Protein 4NQW (pdb70)

Organism: Mycobacterium tuberculosis (strain ATCC 25618 / H37Rv) (NCBI:txid83332)

B-factor: mean 32.81, std 14.92, range [6.97, 99.94]

Foldseek 3Di:
DLQVLLVQVVPHDCSLVVNCVVCVCVLLVLLCLQQVDNVVSVVLSVVLSVCSNPCSVVDDVVVHHPNCVSNVSSQVSSLCVVVVVVVVVVVLLVVLLVPDDPLLNVLCCCVRRVSDDLVRVCVVVVHDSVVSVVSPVVSVVSSVVSSD/DVLLVCLLCLLVVVDDPVVNVVSVVVLVPDDPVVVVSSVVSSVVNNVVVVVVVVVVDDDDDPVVVVVVVVVVD

Solvent-accessible surface area: 11244 Å² total; per-residue (Å²): 139,28,42,52,24,1,132,145,2,50,176,90,72,88,9,5,20,102,0,1,63,118,0,36,26,43,0,14,2,1,0,52,98,4,23,182,64,77,40,112,0,31,91,0,0,60,68,0,0,60,43,0,38,168,46,5,88,126,22,63,42,96,152,18,36,0,33,4,54,0,4,23,22,0,2,112,70,0,3,57,51,55,82,101,150,120,24,109,66,98,137,94,0,53,115,6,25,143,74,6,72,108,59,30,78,78,0,3,68,28,0,9,16,35,2,31,13,9,36,71,0,7,173,167,45,100,39,109,75,71,57,5,22,55,75,0,72,51,0,0,102,44,0,83,101,59,21,158,208,116,12,28,39,12,0,1,0,22,6,1,8,0,5,44,100,106,41,29,41,60,1,60,152,109,28,83,88,24,86,90,105,46,17,60,45,4,80,81,32,12,91,16,0,52,40,8,8,3,51,1,3,10,28,24,54,34,123,13,42,89,106,2,83,99,40,6,44,82,54,38,202

CATH classification: 1.10.1740.10 (+1 more: 1.10.10.10)

Sequence (221 aa):
DLDALLRRVAHHDQAAFAEFYDHTKSRVYGLVMRVLRDTGYSEETTQEIYLEVWRNASEFDSAKGSALAWLLTMAHRRAVDRVRCEAGDERRRVTECLKALTDTQRQCIELAYYGGLTYVEVSRRLAANLSTIKSRMRDALRSLRNCLDFELLELATPYALNAVSDDERADIDRRVAAAPSPVAAAFNDEVRAVRETMAVVSAATTAEPPAHLRTAILDATK

Nearest PDB structures (foldseek):
  4nqw-assembly1_A  TM=1.007E+00  e=9.521E-20  Mycobacterium tuberculosis
  5wur-assembly1_A  TM=5.733E-01  e=1.278E-06  Bacillus subtilis subsp. subtilis str. 168
  8z6g-assembly1_B  TM=4.902E-01  e=9.402E-06  Pseudomonas aeruginosa
  8z6g-assembly3_F  TM=4.927E-01  e=1.686E-05  Pseudomonas aeruginosa
  6in7-assembly1_B  TM=4.983E-01  e=5.166E-05  Pseudomonas aeruginosa PAO1

InterPro domains:
  IPR007627 RNA polymerase sigma-70 region 2 [PF04542] (30-96)
  IPR007630 RNA polymerase sigma-70 region 4 [PF04545] (133-182)
  IPR013324 RNA polymerase sigma factor, region 3/4-like [SSF88659] (121-184)
  IPR013325 RNA polymerase sigma factor, region 2 [SSF88946] (10-97)
  IPR014284 RNA polymerase sigma-70-like domain [TIGR02937] (25-184)
  IPR036388 Winged helix-like DNA-binding domain superfamily [G3DSA:1.10.10.10] (95-187)
  IPR039425 RNA polymerase sigma-70-like [PTHR43133] (11-185)

Radius of gyration: 17.22 Å; Cα contacts (8 Å, |Δi|>4): 281; chains: 2; bounding box: 38×42×41 Å

Structure (mmCIF, N/CA/C/O backbone):
data_4NQW
#
_entry.id   4NQW
#
_cell.length_a   57.390
_cell.length_b   57.390
_cell.length_c   150.870
_cell.angle_alpha   90.00
_cell.angle_beta   90.00
_cell.angle_gamma   90.00
#
_symmetry.space_group_name_H-M   'P 41 21 2'
#
loop_
_entity.id
_entity.type
_entity.pdbx_description
1 polymer 'ECF RNA polymerase sigma factor SigK'
2 polymer 'Anti-sigma-K factor RskA'
3 non-polymer 'CADMIUM ION'
4 water water
#
loop_
_atom_site.group_PDB
_atom_site.id
_atom_site.type_symbol
_atom_site.label_atom_id
_atom_site.label_alt_id
_atom_site.label_comp_id
_atom_site.label_asym_id
_atom_site.label_entity_id
_atom_site.label_seq_id
_atom_site.pdbx_PDB_ins_code
_atom_site.Cartn_x
_atom_site.Cartn_y
_atom_site.Cartn_z
_atom_site.occupancy
_atom_site.B_iso_or_equiv
_atom_site.auth_seq_id
_atom_site.auth_comp_id
_atom_site.auth_asym_id
_atom_site.auth_atom_id
_atom_site.pdbx_PDB_model_num
ATOM 1 N N . ASP A 1 27 ? 4.748 22.500 49.181 1.00 42.73 10 ASP A N 1
ATOM 2 C CA . ASP A 1 27 ? 4.836 23.263 47.894 1.00 48.20 10 ASP A CA 1
ATOM 3 C C . ASP A 1 27 ? 5.410 22.425 46.743 1.00 50.48 10 ASP A C 1
ATOM 4 O O . ASP A 1 27 ? 5.091 22.665 45.579 1.00 49.46 10 ASP A O 1
ATOM 9 N N . LEU A 1 28 ? 6.265 21.460 47.076 1.00 50.31 11 LEU A N 1
ATOM 10 C CA . LEU A 1 28 ? 6.817 20.529 46.093 1.00 47.02 11 LEU A CA 1
ATOM 11 C C . LEU A 1 28 ? 5.708 19.631 45.539 1.00 47.38 11 LEU A C 1
ATOM 12 O O . LEU A 1 28 ? 5.752 19.213 44.381 1.00 45.96 11 LEU A O 1
ATOM 17 N N . ASP A 1 29 ? 4.718 19.346 46.383 1.00 49.97 12 ASP A N 1
ATOM 18 C CA . ASP A 1 29 ? 3.519 18.619 45.973 1.00 52.75 12 ASP A CA 1
ATOM 19 C C . ASP A 1 29 ? 2.697 19.456 44.997 1.00 51.22 12 ASP A C 1
ATOM 20 O O . ASP A 1 29 ? 2.171 18.933 44.014 1.00 46.69 12 ASP A O 1
ATOM 25 N N . ALA A 1 30 ? 2.594 20.755 45.277 1.00 46.82 13 ALA A N 1
ATOM 26 C CA . ALA A 1 30 ? 1.893 21.693 44.400 1.00 42.95 13 ALA A CA 1
ATOM 27 C C . ALA A 1 30 ? 2.613 21.877 43.062 1.00 47.52 13 ALA A C 1
ATOM 28 O O . ALA A 1 30 ? 1.964 22.056 42.031 1.00 51.35 13 ALA A O 1
ATOM 30 N N . LEU A 1 31 ? 3.945 21.842 43.082 1.00 46.45 14 LEU A N 1
ATOM 31 C CA . LEU A 1 31 ? 4.735 21.911 41.849 1.00 47.67 14 LEU A CA 1
ATOM 32 C C . LEU A 1 31 ? 4.481 20.689 40.973 1.00 47.66 14 LEU A C 1
ATOM 33 O O . LEU A 1 31 ? 4.248 20.822 39.772 1.00 47.57 14 LEU A O 1
ATOM 38 N N . LEU A 1 32 ? 4.520 19.506 41.581 1.00 45.70 15 LEU A N 1
ATOM 39 C CA . LEU A 1 32 ? 4.274 18.257 40.856 1.00 49.17 15 LEU A CA 1
ATOM 40 C C . LEU A 1 32 ? 2.828 18.198 40.358 1.00 50.45 15 LEU A C 1
ATOM 41 O O . LEU A 1 32 ? 2.542 17.608 39.317 1.00 48.76 15 LEU A O 1
ATOM 46 N N . ARG A 1 33 ? 1.921 18.817 41.108 1.00 52.66 16 ARG A N 1
ATOM 47 C CA . ARG A 1 33 ? 0.515 18.892 40.714 1.00 56.74 16 ARG A CA 1
ATOM 48 C C . ARG A 1 33 ? 0.345 19.746 39.452 1.00 59.00 16 ARG A C 1
ATOM 49 O O . ARG A 1 33 ? -0.582 19.528 38.670 1.00 58.76 16 ARG A O 1
ATOM 57 N N . ARG A 1 34 ? 1.244 20.710 39.259 1.00 59.51 17 ARG A N 1
ATOM 58 C CA . ARG A 1 34 ? 1.191 21.592 38.095 1.00 61.07 17 ARG A CA 1
ATOM 59 C C . ARG A 1 34 ? 1.880 21.032 36.842 1.00 59.42 17 ARG A C 1
ATOM 60 O O . ARG A 1 34 ? 1.644 21.548 35.749 1.00 61.12 17 ARG A O 1
ATOM 68 N N . VAL A 1 35 ? 2.703 19.986 36.973 1.00 55.10 18 VAL A N 1
ATOM 69 C CA . VAL A 1 35 ? 3.399 19.426 35.795 1.00 55.06 18 VAL A CA 1
ATOM 70 C C . VAL A 1 35 ? 2.530 18.453 34.983 1.00 59.91 18 VAL A C 1
ATOM 71 O O . VAL A 1 35 ? 2.997 17.883 33.995 1.00 60.89 18 VAL A O 1
ATOM 75 N N . ALA A 1 36 ? 1.280 18.254 35.399 1.00 69.17 19 ALA A N 1
ATOM 76 C CA . ALA A 1 36 ? 0.314 17.492 34.607 1.00 79.99 19 ALA A CA 1
ATOM 77 C C . ALA A 1 36 ? -1.078 18.106 34.732 1.00 81.65 19 ALA A C 1
ATOM 78 O O . ALA A 1 36 ? -1.909 17.653 35.518 1.00 89.40 19 ALA A O 1
ATOM 80 N N A HIS A 1 38 ? -1.125 18.886 32.075 0.50 82.98 21 HIS A N 1
ATOM 81 N N B HIS A 1 38 ? -1.301 19.306 30.997 0.50 82.01 21 HIS A N 1
ATOM 82 C CA A HIS A 1 38 ? -0.175 19.030 30.987 0.50 85.34 21 HIS A CA 1
ATOM 83 C CA B HIS A 1 38 ? 0.047 18.759 31.123 0.50 81.73 21 HIS A CA 1
ATOM 84 C C A HIS A 1 38 ? 0.872 20.078 31.390 0.50 85.70 21 HIS A C 1
ATOM 85 C C B HIS A 1 38 ? 1.066 19.863 31.479 0.50 82.48 21 HIS A C 1
ATOM 86 O O A HIS A 1 38 ? 0.800 20.634 32.493 0.50 85.49 21 HIS A O 1
ATOM 87 O O B HIS A 1 38 ? 1.159 20.259 32.642 0.50 79.74 21 HIS A O 1
ATOM 100 N N . ASP A 1 39 ? 1.823 20.340 30.489 1.00 85.68 22 ASP A N 1
ATOM 101 C CA . ASP A 1 39 ? 2.971 21.263 30.704 1.00 92.08 22 ASP A CA 1
ATOM 102 C C . ASP A 1 39 ? 2.929 22.462 31.680 1.00 89.27 22 ASP A C 1
ATOM 103 O O . ASP A 1 39 ? 1.870 22.988 32.018 1.00 93.20 22 ASP A O 1
ATOM 108 N N . GLN A 1 40 ? 4.131 22.886 32.089 1.00 87.67 23 GLN A N 1
ATOM 109 C CA . GLN A 1 40 ? 4.340 24.013 33.011 1.00 81.88 23 GLN A CA 1
ATOM 110 C C . GLN A 1 40 ? 5.839 24.348 33.108 1.00 74.20 23 GLN A C 1
ATOM 111 O O . GLN A 1 40 ? 6.687 23.503 32.820 1.00 73.71 23 GLN A O 1
ATOM 117 N N . ALA A 1 41 ? 6.152 25.580 33.515 1.00 69.56 24 ALA A N 1
ATOM 118 C CA . ALA A 1 41 ? 7.529 25.978 33.855 1.00 59.49 24 ALA A CA 1
ATOM 119 C C . ALA A 1 41 ? 7.896 25.575 35.293 1.00 51.40 24 ALA A C 1
ATOM 120 O O . ALA A 1 41 ? 8.932 25.989 35.818 1.00 48.73 24 ALA A O 1
ATOM 122 N N . ALA A 1 42 ? 7.043 24.761 35.912 1.00 44.76 25 ALA A N 1
ATOM 123 C CA . ALA A 1 42 ? 7.226 24.290 37.277 1.00 39.75 25 ALA A CA 1
ATOM 124 C C . ALA A 1 42 ? 8.021 22.994 37.251 1.00 38.51 25 ALA A C 1
ATOM 125 O O . ALA A 1 42 ? 8.631 22.621 38.248 1.00 37.75 25 ALA A O 1
ATOM 127 N N . PHE A 1 43 ? 7.992 22.308 36.110 1.00 35.90 26 PHE A N 1
ATOM 128 C CA . PHE A 1 43 ? 8.863 21.166 35.860 1.00 32.63 26 PHE A CA 1
ATOM 129 C C . PHE A 1 43 ? 10.327 21.583 35.992 1.00 32.36 26 PHE A C 1
ATOM 130 O O . PHE A 1 43 ? 11.139 20.849 36.557 1.00 34.38 26 PHE A O 1
ATOM 138 N N . ALA A 1 44 ? 10.653 22.766 35.476 1.00 31.16 27 ALA A N 1
ATOM 139 C CA . ALA A 1 44 ? 11.981 23.353 35.647 1.00 28.90 27 ALA A CA 1
ATOM 140 C C . ALA A 1 44 ? 12.299 23.603 37.120 1.00 30.15 27 ALA A C 1
ATOM 141 O O . ALA A 1 44 ? 13.421 23.363 37.565 1.00 31.61 27 ALA A O 1
ATOM 143 N N . GLU A 1 45 ? 11.311 24.087 37.869 1.00 31.44 28 GLU A N 1
ATOM 144 C CA . GLU A 1 45 ? 11.481 24.350 39.298 1.00 35.28 28 GLU A CA 1
ATOM 145 C C . GLU A 1 45 ? 11.481 23.057 40.118 1.00 34.22 28 GLU A C 1
ATOM 146 O O . GLU A 1 45 ? 12.258 22.921 41.065 1.00 32.78 28 GLU A O 1
ATOM 152 N N . PHE A 1 46 ? 10.609 22.118 39.753 1.00 33.63 29 PHE A N 1
ATOM 153 C CA . PHE A 1 46 ? 10.580 20.791 40.373 1.00 32.07 29 PHE A CA 1
ATOM 154 C C . PHE A 1 46 ? 11.924 20.097 40.192 1.00 28.33 29 PHE A C 1
ATOM 155 O O . PHE A 1 46 ? 12.455 19.500 41.129 1.00 25.36 29 PHE A O 1
ATOM 163 N N . TYR A 1 47 ? 12.466 20.186 38.980 1.00 26.59 30 TYR A N 1
ATOM 164 C CA . TYR A 1 47 ? 13.779 19.629 38.676 1.00 24.16 30 TYR A CA 1
ATOM 165 C C . TYR A 1 47 ? 14.886 20.329 39.469 1.00 25.56 30 TYR A C 1
ATOM 166 O O . TYR A 1 47 ? 15.694 19.668 40.123 1.00 24.28 30 TYR A O 1
ATOM 175 N N . ASP A 1 48 ? 14.915 21.660 39.413 1.00 28.10 31 ASP A N 1
ATOM 176 C CA . ASP A 1 48 ? 15.964 22.448 40.081 1.00 34.11 31 ASP A CA 1
ATOM 177 C C . ASP A 1 48 ? 16.084 22.169 41.581 1.00 35.88 31 ASP A C 1
ATOM 178 O O . ASP A 1 48 ? 17.189 22.166 42.125 1.00 37.79 31 ASP A O 1
ATOM 183 N N . HIS A 1 49 ? 14.952 21.938 42.240 1.00 39.50 32 HIS A N 1
ATOM 184 C CA . HIS A 1 49 ? 14.926 21.753 43.690 1.00 44.75 32 HIS A CA 1
ATOM 185 C C . HIS A 1 49 ? 15.268 20.319 44.118 1.00 38.47 32 HIS A C 1
ATOM 186 O O . HIS A 1 49 ? 15.671 20.095 45.262 1.00 33.75 32 HIS A O 1
ATOM 193 N N . THR A 1 50 ? 15.115 19.360 43.202 1.00 32.68 33 THR A N 1
ATOM 194 C CA . THR A 1 50 ? 15.318 17.939 43.511 1.00 28.34 33 THR A CA 1
ATOM 195 C C . THR A 1 50 ? 16.545 17.287 42.853 1.00 27.14 33 THR A C 1
ATOM 196 O O . THR A 1 50 ? 16.949 16.193 43.253 1.00 24.46 33 THR A O 1
ATOM 200 N N . LYS A 1 51 ? 17.140 17.954 41.866 1.00 27.81 34 LYS A N 1
ATOM 201 C CA . LYS A 1 51 ? 18.154 17.327 41.003 1.00 27.64 34 LYS A CA 1
ATOM 202 C C . LYS A 1 51 ? 19.380 16.762 41.729 1.00 25.65 34 LYS A C 1
ATOM 203 O O . LYS A 1 51 ? 19.865 15.688 41.371 1.00 23.01 34 LYS A O 1
ATOM 209 N N . SER A 1 52 ? 19.877 17.477 42.736 1.00 24.85 35 SER A N 1
ATOM 210 C CA . SER A 1 52 ? 21.070 17.034 43.463 1.00 23.86 35 SER A CA 1
ATOM 211 C C . SER A 1 52 ? 20.813 15.759 44.278 1.00 21.60 35 SER A C 1
ATOM 212 O O . SER A 1 52 ? 21.706 14.922 44.434 1.00 20.12 35 SER A O 1
ATOM 215 N N . ARG A 1 53 ? 19.595 15.616 44.790 1.00 20.38 36 ARG A N 1
ATOM 216 C CA . ARG A 1 53 ? 19.221 14.424 45.549 1.00 21.85 36 ARG A CA 1
ATOM 217 C C . ARG A 1 53 ? 18.969 13.218 44.639 1.00 22.14 36 ARG A C 1
ATOM 218 O O . ARG A 1 53 ? 19.340 12.095 44.986 1.00 22.83 36 ARG A O 1
ATOM 226 N N . VAL A 1 54 ? 18.354 13.439 43.477 1.00 20.56 37 VAL A N 1
ATOM 227 C CA . VAL A 1 54 ? 18.135 12.345 42.524 1.00 19.52 37 VAL A CA 1
ATOM 228 C C . VAL A 1 54 ? 19.459 11.898 41.903 1.00 20.22 37 VAL A C 1
ATOM 229 O O . VAL A 1 54 ? 19.791 10.711 41.919 1.00 20.69 37 VAL A O 1
ATOM 233 N N . TYR A 1 55 ? 20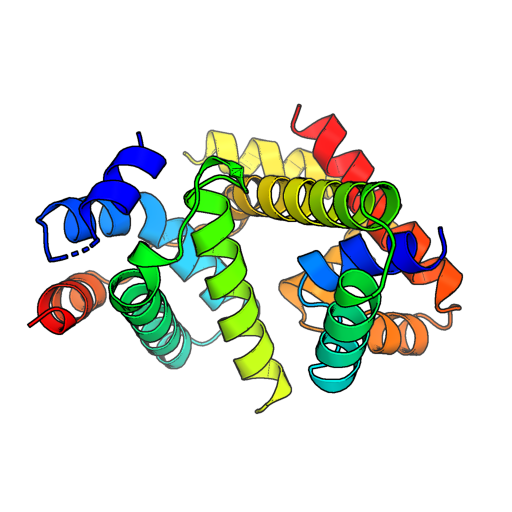.207 12.854 41.359 1.00 20.40 38 TYR A N 1
ATOM 234 C CA . TYR A 1 55 ? 21.487 12.557 40.709 1.00 20.76 38 TYR A CA 1
ATOM 235 C C . TYR A 1 55 ? 22.475 11.906 41.676 1.00 20.06 38 TYR A C 1
ATOM 236 O O . TYR A 1 55 ? 23.177 10.963 41.310 1.00 19.92 38 TYR A O 1
ATOM 245 N N . GLY A 1 56 ? 2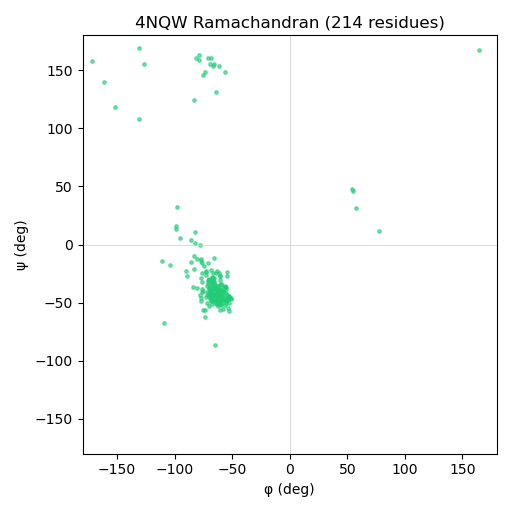2.516 12.416 42.905 1.00 18.45 39 GLY A N 1
ATOM 246 C CA . GLY A 1 56 ? 23.379 11.868 43.947 1.00 17.27 39 GLY A CA 1
ATOM 247 C C . GLY A 1 56 ? 23.041 10.439 44.330 1.00 16.72 39 GLY A C 1
ATOM 248 O O . GLY A 1 56 ? 23.937 9.631 44.585 1.00 17.13 39 GLY A O 1
ATOM 249 N N . LEU A 1 57 ? 21.750 10.122 44.374 1.00 15.74 40 LEU A N 1
ATOM 250 C CA . LEU A 1 57 ? 21.316 8.762 44.677 1.00 16.76 40 LEU A CA 1
ATOM 251 C C . LEU A 1 57 ? 21.714 7.820 43.548 1.00 16.81 40 LEU A C 1
ATOM 252 O O . LEU A 1 57 ? 22.286 6.759 43.791 1.00 16.64 40 LEU A O 1
ATOM 257 N N . VAL A 1 58 ? 21.410 8.220 42.316 1.00 16.14 41 VAL A N 1
ATOM 258 C CA . VAL A 1 58 ? 21.749 7.423 41.140 1.00 16.04 41 VAL A CA 1
ATOM 259 C C . VAL A 1 58 ? 23.263 7.196 41.061 1.00 15.89 41 VAL A C 1
ATOM 260 O O . VAL A 1 58 ? 23.711 6.060 40.889 1.00 15.42 41 VAL A O 1
ATOM 264 N N . MET A 1 59 ? 24.039 8.272 41.198 1.00 16.81 42 MET A N 1
ATOM 265 C CA . MET A 1 59 ? 25.504 8.167 41.266 1.00 19.68 42 MET A CA 1
ATOM 266 C C . MET A 1 59 ? 25.945 7.140 42.304 1.00 19.70 42 MET A C 1
ATOM 267 O O . MET A 1 59 ? 26.799 6.301 42.030 1.00 21.14 42 MET A O 1
ATOM 272 N N . ARG A 1 60 ? 25.356 7.216 43.492 1.00 19.79 43 ARG A N 1
ATOM 273 C CA . ARG A 1 60 ? 25.684 6.304 44.580 1.00 20.99 43 ARG A CA 1
ATOM 274 C C . ARG A 1 60 ? 25.465 4.840 44.196 1.00 21.29 43 ARG A C 1
ATOM 275 O O . ARG A 1 60 ? 26.302 3.988 44.497 1.00 20.97 43 ARG A O 1
ATOM 283 N N . VAL A 1 61 ? 24.347 4.558 43.528 1.00 21.47 44 VAL A N 1
ATOM 284 C CA . VAL A 1 61 ? 23.976 3.187 43.166 1.00 21.42 44 VAL A CA 1
ATOM 285 C C . VAL A 1 61 ? 24.779 2.678 41.967 1.00 21.41 44 VAL A C 1
ATOM 286 O O . VAL A 1 61 ? 25.334 1.581 42.013 1.00 20.83 44 VAL A O 1
ATOM 290 N N . LEU A 1 62 ? 24.842 3.476 40.905 1.00 21.76 45 LEU A N 1
ATOM 291 C CA . LEU A 1 62 ? 25.492 3.062 39.656 1.00 22.63 45 LEU A CA 1
ATOM 292 C C . LEU A 1 62 ? 27.008 3.281 39.649 1.00 25.61 45 LEU A C 1
ATOM 293 O O . LEU A 1 62 ? 27.742 2.473 39.079 1.00 27.42 45 LEU A O 1
ATOM 298 N N . ARG A 1 63 ? 27.462 4.373 40.272 1.00 29.10 46 ARG A N 1
ATOM 299 C CA . ARG A 1 63 ? 28.888 4.760 40.308 1.00 33.80 46 ARG A CA 1
ATOM 300 C C . ARG A 1 63 ? 29.501 4.874 38.911 1.00 35.93 46 ARG A C 1
ATOM 301 O O . ARG A 1 63 ? 30.594 4.363 38.650 1.00 38.72 46 ARG A O 1
ATOM 309 N N . ASP A 1 64 ? 28.778 5.543 38.021 1.00 33.77 47 ASP A N 1
ATOM 310 C CA . ASP A 1 64 ? 29.245 5.810 36.670 1.00 31.88 47 ASP A CA 1
ATOM 311 C C . ASP A 1 64 ? 28.570 7.094 36.211 1.00 29.28 47 ASP A C 1
ATOM 312 O O . ASP A 1 64 ? 27.343 7.156 36.146 1.00 29.29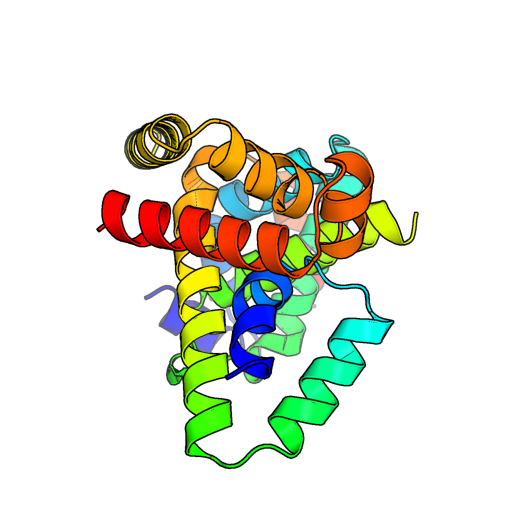 47 ASP A O 1
ATOM 317 N N . THR A 1 65 ? 29.370 8.117 35.915 1.00 26.17 48 THR A N 1
ATOM 318 C CA . THR A 1 65 ? 28.844 9.432 35.544 1.00 25.23 48 THR A CA 1
ATOM 319 C C . THR A 1 65 ? 27.938 9.352 34.319 1.00 24.51 48 THR A C 1
ATOM 320 O O . THR A 1 65 ? 26.837 9.897 34.325 1.00 25.45 48 THR A O 1
ATOM 324 N N . GLY A 1 66 ? 28.407 8.668 33.279 1.00 23.45 49 GLY A N 1
ATOM 325 C CA . GLY A 1 66 ? 27.673 8.559 32.017 1.00 23.94 49 GLY A CA 1
ATOM 326 C C . GLY A 1 66 ? 26.286 7.962 32.164 1.00 22.40 49 GLY A C 1
ATOM 327 O O . GLY A 1 66 ? 25.296 8.573 31.763 1.00 21.95 49 GLY A O 1
ATOM 328 N N . TYR A 1 67 ? 26.211 6.766 32.741 1.00 20.86 50 TYR A N 1
ATOM 329 C CA . TYR A 1 67 ? 24.927 6.094 32.937 1.00 21.54 50 TYR A CA 1
ATOM 330 C C . TYR A 1 67 ? 24.065 6.781 34.002 1.00 19.69 50 TYR A C 1
ATOM 331 O O . TYR A 1 67 ? 22.837 6.740 33.914 1.00 18.83 50 TYR A O 1
ATOM 340 N N . SER A 1 68 ? 24.699 7.419 34.987 1.00 18.14 51 SER A N 1
ATOM 341 C CA . SER A 1 68 ? 23.963 8.181 36.004 1.00 19.53 51 SER A CA 1
ATOM 342 C C . SER A 1 68 ? 23.237 9.386 35.400 1.00 20.37 51 SER A C 1
ATOM 343 O O . SER A 1 68 ? 22.125 9.719 35.814 1.00 19.76 51 SER A O 1
ATOM 346 N N . GLU A 1 69 ? 23.875 10.032 34.427 1.00 20.95 52 GLU A N 1
ATOM 347 C CA . GLU A 1 69 ? 23.249 11.122 33.685 1.00 22.56 52 GLU A CA 1
ATOM 348 C C . GLU A 1 69 ? 22.049 10.619 32.882 1.00 21.91 52 GLU A C 1
ATOM 349 O O . GLU A 1 69 ? 20.963 11.191 32.954 1.00 20.74 52 GLU A O 1
ATOM 355 N N . GLU A 1 70 ? 22.247 9.541 32.130 1.00 22.64 53 GLU A N 1
ATOM 356 C CA . GLU A 1 70 ? 21.175 8.973 31.306 1.00 24.88 53 GLU A CA 1
ATOM 357 C C . GLU A 1 70 ? 19.998 8.467 32.142 1.00 22.10 53 GLU A C 1
ATOM 358 O O . GLU A 1 70 ? 18.842 8.662 31.772 1.00 21.05 53 GLU A O 1
ATOM 364 N N . THR A 1 71 ? 20.299 7.818 33.263 1.00 19.89 54 THR A N 1
ATOM 365 C CA . THR A 1 71 ? 19.266 7.330 34.175 1.00 18.94 54 THR A CA 1
ATOM 366 C C . THR A 1 71 ? 18.468 8.491 34.772 1.00 18.58 54 THR A C 1
ATOM 367 O O . THR A 1 71 ? 17.245 8.416 34.870 1.00 17.91 54 THR A O 1
ATOM 371 N N . THR A 1 72 ? 19.161 9.560 35.159 1.00 17.51 55 THR A N 1
ATOM 372 C CA . THR A 1 72 ? 18.507 10.754 35.702 1.00 18.75 55 THR A CA 1
ATOM 373 C C . THR A 1 72 ? 17.537 11.376 34.691 1.00 19.87 55 THR A C 1
ATOM 374 O O . THR A 1 72 ? 16.455 11.822 35.069 1.00 20.88 55 THR A O 1
ATOM 378 N N . GLN A 1 73 ? 17.923 11.393 33.415 1.00 21.58 56 GLN A N 1
ATOM 379 C CA . GLN A 1 73 ? 17.039 11.855 32.339 1.00 24.50 56 GLN A CA 1
ATOM 380 C C . GLN A 1 73 ? 15.783 11.002 32.242 1.00 25.71 56 GLN A C 1
ATOM 381 O O . GLN A 1 73 ? 14.675 11.529 32.144 1.00 25.38 56 GLN A O 1
ATOM 387 N N . GLU A 1 74 ? 15.970 9.684 32.244 1.00 27.97 57 GLU A N 1
ATOM 388 C CA . GLU A 1 74 ? 14.852 8.746 32.194 1.00 30.40 57 GLU A CA 1
ATOM 389 C C . GLU A 1 74 ? 13.891 8.994 33.352 1.00 25.98 57 GLU A C 1
ATOM 390 O O . GLU A 1 74 ? 12.676 8.940 33.175 1.00 24.70 57 GLU A O 1
ATOM 396 N N . ILE A 1 75 ? 14.448 9.278 34.529 1.00 23.01 58 ILE A N 1
ATOM 397 C CA . ILE A 1 75 ? 13.654 9.511 35.737 1.00 21.02 58 ILE A CA 1
ATOM 398 C C . ILE A 1 75 ? 12.756 10.734 35.575 1.00 21.07 58 I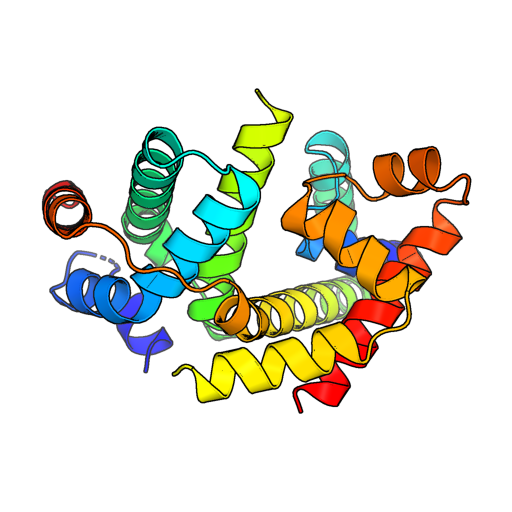LE A C 1
ATOM 399 O O . ILE A 1 75 ? 11.556 10.654 35.818 1.00 21.37 58 ILE A O 1
ATOM 404 N N . TYR A 1 76 ? 13.330 11.855 35.149 1.00 21.89 59 TYR A N 1
ATOM 405 C CA . TYR A 1 76 ? 12.553 13.086 34.967 1.00 22.11 59 TYR A CA 1
ATOM 406 C C . TYR A 1 76 ? 11.634 13.049 33.742 1.00 23.70 59 TYR A C 1
ATOM 407 O O . TYR A 1 76 ? 10.642 13.781 33.697 1.00 23.92 59 TYR A O 1
ATOM 416 N N . LEU A 1 77 ? 11.944 12.197 32.766 1.00 25.03 60 LEU A N 1
ATOM 417 C CA . LEU A 1 77 ? 11.005 11.936 31.669 1.00 26.86 60 LEU A CA 1
ATOM 418 C C . LEU A 1 77 ? 9.779 11.202 32.219 1.00 26.71 60 LEU A C 1
ATOM 419 O O . LEU A 1 77 ? 8.653 11.532 31.860 1.00 25.84 60 LEU A O 1
ATOM 424 N N . GLU A 1 78 ? 9.995 10.223 33.100 1.00 28.79 61 GLU A N 1
ATOM 425 C CA . GLU A 1 78 ? 8.874 9.528 33.749 1.00 30.79 61 GLU A CA 1
ATOM 426 C C . GLU A 1 78 ? 8.082 10.463 34.664 1.00 32.17 61 GLU A C 1
ATOM 427 O O . GLU A 1 78 ? 6.859 10.360 34.735 1.00 34.13 61 GLU A O 1
ATOM 433 N N . VAL A 1 79 ? 8.772 11.363 35.363 1.00 34.69 62 VAL A N 1
ATOM 434 C CA . VAL A 1 79 ? 8.095 12.373 36.182 1.00 37.59 62 VAL A CA 1
ATOM 435 C C . VAL A 1 79 ? 7.098 13.118 35.304 1.00 41.38 62 VAL A C 1
ATOM 436 O O . VAL A 1 79 ? 5.911 13.176 35.610 1.00 41.96 62 VAL A O 1
ATOM 440 N N . TRP A 1 80 ? 7.600 13.666 34.202 1.00 43.66 63 TRP A N 1
ATOM 441 C CA . TRP A 1 80 ? 6.785 14.413 33.246 1.00 44.02 63 TRP A CA 1
ATOM 442 C C . TRP A 1 80 ? 5.579 13.626 32.734 1.00 44.87 63 TRP A C 1
ATOM 443 O O . TRP A 1 80 ? 4.460 14.141 32.710 1.00 46.29 63 TRP A O 1
ATOM 454 N N . ARG A 1 81 ? 5.812 12.382 32.329 1.00 44.66 64 ARG A N 1
ATOM 455 C CA . ARG A 1 81 ? 4.778 11.591 31.666 1.00 47.68 64 ARG A CA 1
ATOM 456 C C . ARG A 1 81 ? 3.753 11.030 32.655 1.00 48.97 64 ARG A C 1
ATOM 457 O O . ARG A 1 81 ? 2.549 11.084 32.396 1.00 49.72 64 ARG A O 1
ATOM 465 N N . ASN A 1 82 ? 4.234 10.508 33.784 1.00 48.94 65 ASN A N 1
ATOM 466 C CA . ASN A 1 82 ? 3.373 9.868 34.785 1.00 47.46 65 ASN A CA 1
ATOM 467 C C . ASN A 1 82 ? 3.001 10.761 35.978 1.00 43.90 65 ASN A C 1
ATOM 468 O O . ASN A 1 82 ? 2.528 10.257 36.998 1.00 44.27 65 ASN A O 1
ATOM 473 N N . ALA A 1 83 ? 3.192 12.074 35.856 1.00 41.22 66 ALA A N 1
ATOM 474 C CA . ALA A 1 83 ? 2.885 12.999 36.959 1.00 42.07 66 ALA A CA 1
ATOM 475 C C . ALA A 1 83 ? 1.398 13.031 37.316 1.00 45.15 66 ALA A C 1
ATOM 476 O O . ALA A 1 83 ? 1.037 13.381 38.440 1.00 42.63 66 ALA A O 1
ATOM 478 N N . SER A 1 84 ? 0.544 12.683 36.355 1.00 50.18 67 SER A N 1
ATOM 479 C CA . SER A 1 84 ? -0.898 12.609 36.589 1.00 52.09 67 SER A CA 1
ATOM 480 C C . SER A 1 84 ? -1.279 11.455 37.523 1.00 53.18 67 SER A C 1
ATOM 481 O O . SER A 1 84 ? -2.346 11.482 38.135 1.00 53.02 67 SER A O 1
ATOM 484 N N . GLU A 1 85 ? -0.411 10.448 37.626 1.00 54.49 68 GLU A N 1
ATOM 485 C CA . GLU A 1 85 ? -0.615 9.332 38.556 1.00 56.06 68 GLU A CA 1
ATOM 486 C C . GLU A 1 85 ? -0.347 9.725 40.011 1.00 50.56 68 GLU A C 1
ATOM 487 O O . GLU A 1 85 ? -0.782 9.027 40.929 1.00 51.57 68 GLU A O 1
ATOM 493 N N . PHE A 1 86 ? 0.375 10.825 40.219 1.00 44.61 69 PHE A N 1
ATOM 494 C CA . PHE A 1 86 ? 0.734 11.274 41.565 1.00 38.44 69 PHE A CA 1
ATOM 495 C C . PHE A 1 86 ? -0.489 11.651 42.401 1.00 39.70 69 PHE A C 1
ATOM 496 O O . PHE A 1 86 ? -1.361 12.394 41.945 1.00 37.77 69 PHE A O 1
ATOM 504 N N . ASP A 1 87 ? -0.533 11.126 43.625 1.00 41.59 70 ASP A N 1
ATOM 505 C CA . ASP A 1 87 ? -1.576 11.444 44.595 1.00 43.84 70 ASP A CA 1
ATOM 506 C C . ASP A 1 87 ? -0.904 11.806 45.919 1.00 45.04 70 ASP A C 1
ATOM 507 O O . ASP A 1 87 ? -0.368 10.936 46.606 1.00 43.30 70 ASP A O 1
ATOM 512 N N . SER A 1 88 ? -0.933 13.089 46.274 1.00 48.93 71 SER A N 1
ATOM 513 C CA . SER A 1 88 ? -0.242 13.576 47.473 1.00 55.15 71 SER A CA 1
ATOM 514 C C . SER A 1 88 ? -0.788 12.965 48.764 1.00 57.60 71 SER A C 1
ATOM 515 O O . SER A 1 88 ? -0.087 12.920 49.775 1.00 59.29 71 SER A O 1
ATOM 518 N N . ALA A 1 89 ? -2.035 12.498 48.723 1.00 61.67 72 ALA A N 1
ATOM 519 C CA . ALA A 1 89 ? -2.645 11.796 49.854 1.00 63.37 72 ALA A CA 1
ATOM 520 C C . ALA A 1 89 ? -2.173 10.342 49.981 1.00 62.36 72 ALA A C 1
ATOM 521 O O . ALA A 1 89 ? -2.627 9.628 50.871 1.00 64.12 72 ALA A O 1
ATOM 523 N N . LYS A 1 90 ? -1.299 9.895 49.078 1.00 57.16 73 LYS A N 1
ATOM 524 C CA . LYS A 1 90 ? -0.641 8.591 49.212 1.00 51.94 73 LYS A CA 1
ATOM 525 C C . LYS A 1 90 ? 0.812 8.726 49.678 1.00 44.12 73 LYS A C 1
ATOM 526 O O . LYS A 1 90 ? 1.402 7.756 50.155 1.00 42.43 73 LYS A O 1
ATOM 532 N N . GLY A 1 91 ? 1.379 9.924 49.541 1.00 37.61 74 GLY A N 1
ATOM 533 C CA . GLY A 1 91 ? 2.769 10.181 49.920 1.00 34.15 74 GLY A CA 1
ATOM 534 C C . GLY A 1 91 ? 3.279 11.484 49.332 1.00 31.98 74 GLY A C 1
ATOM 535 O O . GLY A 1 91 ? 2.650 12.058 48.444 1.00 32.02 74 GLY A O 1
ATOM 536 N N . SER A 1 92 ? 4.425 11.949 49.822 1.00 30.82 75 SER A N 1
ATOM 537 C CA . SER A 1 92 ? 4.999 13.214 49.369 1.00 30.46 75 SER A CA 1
ATOM 538 C C . SER A 1 92 ? 5.508 13.118 47.934 1.00 30.88 75 SER A C 1
ATOM 539 O O . SER A 1 92 ? 5.838 12.031 47.453 1.00 34.06 75 SER A O 1
ATOM 542 N N . ALA A 1 93 ? 5.568 14.263 47.261 1.00 26.28 76 ALA A N 1
ATOM 543 C CA . ALA A 1 93 ? 6.140 14.348 45.917 1.00 26.10 76 ALA A CA 1
ATOM 544 C C . ALA A 1 93 ? 7.593 13.891 45.929 1.00 24.84 76 ALA A C 1
ATOM 545 O O . ALA A 1 93 ? 8.048 13.212 45.007 1.00 24.22 76 ALA A O 1
ATOM 547 N N . LEU A 1 94 ? 8.308 14.263 46.987 1.00 23.77 77 LEU A N 1
ATOM 548 C CA . LEU A 1 94 ? 9.716 13.912 47.143 1.00 22.61 77 LEU A CA 1
ATOM 549 C C . LEU A 1 94 ? 9.889 12.392 47.184 1.00 22.64 77 LEU A C 1
ATOM 550 O O . LEU A 1 94 ? 10.729 11.837 46.477 1.00 22.07 77 LEU A O 1
ATOM 555 N N . ALA A 1 95 ? 9.083 11.734 48.015 1.00 22.63 78 ALA A N 1
ATOM 556 C CA . ALA A 1 95 ? 9.107 10.277 48.145 1.00 21.74 78 ALA A CA 1
ATOM 557 C C . ALA A 1 95 ? 8.728 9.585 46.838 1.00 23.53 78 ALA A C 1
ATOM 558 O O . ALA A 1 95 ? 9.329 8.578 46.465 1.00 22.69 78 ALA A O 1
ATOM 560 N N . TRP A 1 96 ? 7.729 10.132 46.153 1.00 24.71 79 TRP A N 1
ATOM 561 C CA . TRP A 1 96 ? 7.288 9.626 44.852 1.00 25.21 79 TRP A CA 1
ATOM 562 C C . TRP A 1 96 ? 8.430 9.672 43.833 1.00 24.53 79 TRP A C 1
ATOM 563 O O . TRP A 1 96 ? 8.632 8.724 43.073 1.00 23.72 79 TRP A O 1
ATOM 574 N N . LEU A 1 97 ? 9.183 10.771 43.842 1.00 25.08 80 LEU A N 1
ATOM 575 C CA . LEU A 1 97 ? 10.310 10.966 42.927 1.00 24.67 80 LEU A CA 1
ATOM 576 C C . LEU A 1 97 ? 11.506 10.078 43.276 1.00 24.37 80 LEU A C 1
ATOM 577 O O . LEU A 1 97 ? 12.051 9.397 42.407 1.00 23.37 80 LEU A O 1
ATOM 582 N N . LEU A 1 98 ? 11.927 10.098 44.539 1.00 23.68 81 LEU A N 1
ATOM 583 C CA . LEU A 1 98 ? 13.111 9.332 44.946 1.00 23.58 81 LEU A CA 1
ATOM 584 C C . LEU A 1 98 ? 12.888 7.823 44.870 1.00 22.43 81 LEU A C 1
ATOM 585 O O . LEU A 1 98 ? 13.815 7.072 44.576 1.00 20.57 81 LEU A O 1
ATOM 590 N N . THR A 1 99 ? 11.659 7.387 45.128 1.00 22.66 82 THR A N 1
ATOM 591 C CA . THR A 1 99 ? 11.312 5.970 45.046 1.00 22.29 82 THR A CA 1
ATOM 592 C C . THR A 1 99 ? 11.411 5.450 43.612 1.00 22.69 82 THR A C 1
ATOM 593 O O . THR A 1 99 ? 11.938 4.360 43.383 1.00 24.68 82 THR A O 1
ATOM 597 N N . MET A 1 100 ? 10.906 6.222 42.652 1.00 22.31 83 MET A N 1
ATOM 598 C CA . MET A 1 100 ? 10.991 5.828 41.243 1.00 22.69 83 MET A CA 1
ATOM 599 C C . MET A 1 100 ? 12.425 5.928 40.716 1.00 20.59 83 MET A C 1
ATOM 600 O O . MET A 1 100 ? 12.815 5.169 39.830 1.00 19.72 83 MET A O 1
ATOM 605 N N . ALA A 1 101 ? 13.199 6.860 41.273 1.00 19.81 84 ALA A N 1
ATOM 606 C CA . ALA A 1 101 ? 14.613 7.025 40.920 1.00 19.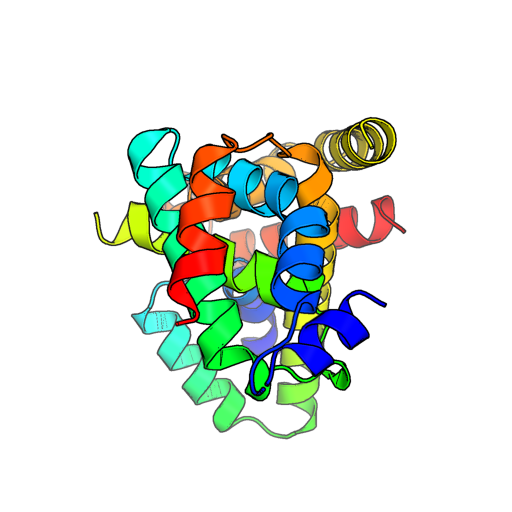84 84 ALA A CA 1
ATOM 607 C C . ALA A 1 101 ? 15.438 5.842 41.411 1.00 20.46 84 ALA A C 1
ATOM 608 O O . ALA A 1 101 ? 16.289 5.318 40.687 1.00 21.14 84 ALA A O 1
ATOM 610 N N . HIS A 1 102 ? 15.178 5.430 42.647 1.00 20.19 85 HIS A N 1
ATOM 611 C CA . HIS A 1 102 ? 15.853 4.284 43.237 1.00 18.56 85 HIS A CA 1
ATOM 612 C C . HIS A 1 102 ? 15.504 2.993 42.510 1.00 16.73 85 HIS A C 1
ATOM 613 O O . HIS A 1 102 ? 16.374 2.162 42.245 1.00 15.05 85 HIS A O 1
ATOM 620 N N . ARG A 1 103 ? 14.221 2.825 42.209 1.00 16.32 86 ARG A N 1
ATOM 621 C CA . ARG A 1 103 ? 13.747 1.651 41.487 1.00 17.26 86 ARG A CA 1
ATOM 622 C C . ARG A 1 103 ? 14.457 1.525 40.141 1.00 16.79 86 ARG A C 1
ATOM 623 O O . ARG A 1 103 ? 14.829 0.423 39.736 1.00 18.57 86 ARG A O 1
ATOM 631 N N . ARG A 1 104 ? 14.649 2.656 39.464 1.00 14.15 87 ARG A N 1
ATOM 632 C CA . ARG A 1 104 ? 15.278 2.675 38.145 1.00 14.32 87 ARG A CA 1
ATOM 633 C C . ARG A 1 104 ? 16.776 2.384 38.224 1.00 15.11 87 ARG A C 1
ATOM 634 O O . ARG A 1 104 ? 17.305 1.626 37.414 1.00 14.96 87 ARG A O 1
ATOM 642 N N . ALA A 1 105 ? 17.452 2.986 39.202 1.00 15.92 88 ALA A N 1
ATOM 643 C CA . ALA A 1 105 ? 18.886 2.769 39.403 1.00 15.92 88 ALA A CA 1
ATOM 644 C C . ALA A 1 105 ? 19.199 1.327 39.809 1.00 17.85 88 ALA A C 1
ATOM 645 O O . ALA A 1 105 ? 20.116 0.707 39.265 1.00 17.66 88 ALA A O 1
ATOM 647 N N . VAL A 1 106 ? 18.439 0.804 40.770 1.00 19.90 89 VAL A N 1
ATOM 648 C CA . VAL A 1 106 ? 18.614 -0.572 41.241 1.00 21.60 89 VAL A CA 1
ATOM 649 C C . VAL A 1 106 ? 18.366 -1.563 40.105 1.00 22.76 89 VAL A C 1
ATOM 650 O O . VAL A 1 106 ? 19.124 -2.517 39.927 1.00 22.63 89 VAL A O 1
ATOM 654 N N . ASP A 1 107 ? 17.303 -1.328 39.343 1.00 24.94 90 ASP A N 1
ATOM 655 C CA . ASP A 1 107 ? 17.017 -2.122 38.151 1.00 27.81 90 ASP A CA 1
ATOM 656 C C . ASP A 1 107 ? 18.217 -2.156 37.197 1.00 29.39 90 ASP A C 1
ATOM 657 O O . ASP A 1 107 ? 18.566 -3.211 36.664 1.00 28.97 90 ASP A O 1
ATOM 662 N N . ARG A 1 108 ? 18.834 -0.995 36.991 1.00 31.19 91 ARG A N 1
ATOM 663 C CA . ARG A 1 108 ? 20.016 -0.863 36.132 1.00 34.35 91 ARG A CA 1
ATOM 664 C C . ARG A 1 108 ? 21.136 -1.812 36.563 1.00 35.89 91 ARG A C 1
ATOM 665 O O . ARG A 1 108 ? 21.796 -2.425 35.725 1.00 35.89 91 ARG A O 1
ATOM 673 N N . VAL A 1 109 ? 21.341 -1.921 37.874 1.00 38.15 92 VAL A N 1
ATOM 674 C CA . VAL A 1 109 ? 22.363 -2.805 38.443 1.00 38.77 92 VAL A CA 1
ATOM 675 C C . VAL A 1 109 ? 21.994 -4.282 38.280 1.00 36.09 92 VAL A C 1
ATOM 676 O O . VAL A 1 109 ? 22.846 -5.099 37.936 1.00 37.42 92 VAL A O 1
ATOM 680 N N . ARG A 1 110 ? 20.730 -4.619 38.531 1.00 35.25 93 ARG A N 1
ATOM 681 C CA . ARG A 1 110 ? 20.274 -6.011 38.462 1.00 35.26 93 ARG A CA 1
ATOM 682 C C . ARG A 1 110 ? 20.119 -6.503 37.030 1.00 33.56 93 ARG A C 1
ATOM 683 O O . ARG A 1 110 ? 20.714 -7.516 36.656 1.00 31.74 93 ARG A O 1
ATOM 691 N N . CYS A 1 111 ? 19.313 -5.797 36.237 1.00 32.25 94 CYS A N 1
ATOM 692 C CA . CYS A 1 111 ? 19.081 -6.188 34.842 1.00 32.13 94 CYS A CA 1
ATOM 693 C C . CYS A 1 111 ? 20.400 -6.303 34.069 1.00 34.85 94 CYS A C 1
ATOM 694 O O . CYS A 1 111 ? 20.554 -7.188 33.227 1.00 36.81 94 CYS A O 1
ATOM 697 N N . GLU A 1 112 ? 21.345 -5.414 34.375 1.00 34.76 95 GLU A N 1
ATOM 698 C CA . GLU A 1 112 ? 22.690 -5.459 33.798 1.00 35.65 95 GLU A CA 1
ATOM 699 C C . GLU A 1 112 ? 23.723 -5.875 34.843 1.00 37.42 95 GLU A C 1
ATOM 700 O O . GLU A 1 112 ? 24.159 -7.027 34.881 1.00 38.14 95 GLU A O 1
ATOM 706 N N . ALA A 1 140 ? 21.192 22.431 54.107 1.00 46.40 123 ALA A N 1
ATOM 707 C CA . ALA A 1 140 ? 21.857 21.940 52.901 1.00 48.35 123 ALA A CA 1
ATOM 708 C C . ALA A 1 140 ? 22.833 20.815 53.257 1.00 49.35 123 ALA A C 1
ATOM 709 O O . ALA A 1 140 ? 22.467 19.640 53.217 1.00 48.38 123 ALA A O 1
ATOM 711 N N . GLY A 1 141 ? 24.064 21.177 53.612 1.00 48.93 124 GLY A N 1
ATOM 712 C CA . GLY A 1 141 ? 25.010 20.231 54.192 1.00 46.27 124 GLY A CA 1
ATOM 713 C C . GLY A 1 141 ? 24.691 19.956 55.654 1.00 45.79 124 GLY A C 1
ATOM 714 O O . GLY A 1 141 ? 25.248 19.033 56.247 1.00 42.81 124 GLY A O 1
ATOM 715 N N . ASP A 1 142 ? 23.809 20.770 56.238 1.00 46.53 125 ASP A N 1
ATOM 716 C CA . ASP A 1 142 ? 23.304 20.547 57.597 1.00 47.03 125 ASP A CA 1
ATOM 717 C C . ASP A 1 142 ? 22.323 19.376 57.644 1.00 45.58 125 ASP A C 1
ATOM 718 O O . ASP A 1 142 ? 22.389 18.541 58.546 1.00 43.92 125 ASP A O 1
ATOM 723 N N . GLU A 1 143 ? 21.403 19.329 56.684 1.00 44.80 126 GLU A N 1
ATOM 724 C CA . GLU A 1 143 ? 20.473 18.205 56.569 1.00 44.55 126 GLU A CA 1
ATOM 725 C C . GLU A 1 143 ? 21.240 16.926 56.215 1.00 40.90 126 GLU A C 1
ATOM 726 O O . GLU A 1 143 ? 20.885 15.838 56.672 1.00 38.04 126 GLU A O 1
ATOM 732 N N . ARG A 1 144 ? 22.295 17.073 55.413 1.00 38.15 127 ARG A N 1
ATOM 733 C CA . ARG A 1 144 ? 23.178 15.963 55.050 1.00 38.59 127 ARG A CA 1
ATOM 734 C C . ARG A 1 144 ? 23.827 15.328 56.286 1.00 38.25 127 ARG A C 1
ATOM 735 O O . ARG A 1 144 ? 23.773 14.110 56.470 1.00 37.70 127 ARG A O 1
ATOM 743 N N . ARG A 1 145 ? 24.438 16.161 57.124 1.00 37.80 128 ARG A N 1
ATOM 744 C CA . ARG A 1 145 ? 25.134 15.682 58.328 1.00 40.94 128 ARG A CA 1
ATOM 745 C C . ARG A 1 145 ? 24.181 15.215 59.434 1.00 36.58 128 ARG A C 1
ATOM 746 O O . ARG A 1 145 ? 24.554 14.386 60.264 1.00 32.07 128 ARG A O 1
ATOM 754 N N . ARG A 1 146 ? 22.962 15.750 59.441 1.00 36.96 129 ARG A N 1
ATOM 755 C CA . ARG A 1 146 ? 21.913 15.290 60.352 1.00 37.22 129 ARG A CA 1
ATOM 756 C C . ARG A 1 146 ? 21.558 13.829 60.064 1.00 34.41 129 ARG A C 1
ATOM 757 O O . ARG A 1 146 ? 21.436 13.015 60.981 1.00 34.68 129 ARG A O 1
ATOM 765 N N . VAL A 1 147 ? 21.399 13.513 58.780 1.00 32.13 130 VAL A N 1
ATOM 766 C CA . VAL A 1 147 ? 21.056 12.161 58.337 1.00 31.54 130 VAL A CA 1
ATOM 767 C C . VAL A 1 147 ? 22.218 11.193 58.550 1.00 32.12 130 VAL A C 1
ATOM 768 O O . VAL A 1 147 ? 22.014 10.050 58.967 1.00 31.98 130 VAL A O 1
ATOM 772 N N . THR A 1 148 ? 23.429 11.654 58.252 1.00 34.23 131 THR A N 1
ATOM 773 C CA . THR A 1 148 ? 24.636 10.843 58.416 1.00 39.05 131 THR A CA 1
ATOM 774 C C . THR A 1 148 ? 24.843 10.405 59.872 1.00 42.89 131 THR A C 1
ATOM 775 O O . THR A 1 148 ? 25.309 9.292 60.122 1.00 46.52 131 THR A O 1
ATOM 779 N N . GLU A 1 149 ? 24.497 11.275 60.822 1.00 43.38 132 GLU A N 1
ATOM 780 C CA . GLU A 1 149 ? 24.545 10.928 62.249 1.00 46.31 132 GLU A CA 1
ATOM 781 C C . GLU A 1 149 ? 23.592 9.774 62.573 1.00 41.17 132 GLU A C 1
ATOM 782 O O . GLU A 1 149 ? 23.949 8.860 63.316 1.00 38.21 132 GLU A O 1
ATOM 788 N N . CYS A 1 150 ? 22.382 9.833 62.022 1.00 38.08 133 CYS A N 1
ATOM 789 C CA . CYS A 1 150 ? 21.371 8.798 62.248 1.00 39.49 133 CYS A CA 1
ATOM 790 C C . CYS A 1 150 ? 21.775 7.463 61.624 1.00 38.32 133 CYS A C 1
ATOM 791 O O . CYS A 1 150 ? 21.599 6.414 62.241 1.00 40.17 133 CYS A O 1
ATOM 794 N N . LEU A 1 151 ? 22.316 7.510 60.408 1.00 36.58 134 LEU A N 1
ATOM 795 C CA . LEU A 1 151 ? 22.862 6.315 59.757 1.00 36.96 134 LEU A CA 1
ATOM 796 C C . LEU A 1 151 ? 24.030 5.721 60.548 1.00 37.22 134 LEU A C 1
ATOM 797 O O . LEU A 1 151 ? 24.156 4.498 60.653 1.00 37.54 134 LEU A O 1
ATOM 802 N N . LYS A 1 152 ? 24.877 6.591 61.095 1.00 35.59 135 LYS A N 1
ATOM 803 C CA . LYS A 1 152 ? 26.008 6.165 61.927 1.00 36.58 135 LYS A CA 1
ATOM 804 C C . LYS A 1 152 ? 25.573 5.658 63.307 1.00 32.21 135 LYS A C 1
ATOM 805 O O . LYS A 1 152 ? 26.297 4.891 63.941 1.00 29.82 135 LYS A O 1
ATOM 811 N N . ALA A 1 153 ? 24.400 6.093 63.766 1.00 31.09 136 ALA A N 1
ATOM 812 C CA . ALA A 1 153 ? 23.857 5.668 65.061 1.00 31.02 136 ALA A CA 1
ATOM 813 C C . ALA A 1 153 ? 23.184 4.292 65.009 1.00 29.38 136 ALA A C 1
ATOM 814 O O . ALA A 1 153 ? 22.882 3.713 66.054 1.00 28.29 136 ALA A O 1
ATOM 816 N N . LEU A 1 154 ? 22.939 3.779 63.803 1.00 28.49 137 LEU A N 1
ATOM 817 C CA . LEU A 1 154 ? 22.421 2.420 63.628 1.00 27.30 137 LEU A CA 1
ATOM 818 C C . LEU A 1 154 ? 23.464 1.404 64.072 1.00 28.91 137 LEU A C 1
ATOM 819 O O . LEU A 1 154 ? 24.667 1.677 64.015 1.00 26.87 137 LEU A O 1
ATOM 824 N N . THR A 1 155 ? 23.003 0.227 64.491 1.00 30.36 138 THR A N 1
ATOM 825 C CA . THR A 1 155 ? 23.904 -0.883 64.805 1.00 30.83 138 THR A CA 1
ATOM 826 C C . THR A 1 155 ? 24.548 -1.363 63.509 1.00 32.36 138 THR A C 1
ATOM 827 O O . THR A 1 155 ? 24.028 -1.102 62.422 1.00 33.22 138 THR A O 1
ATOM 831 N N . ASP A 1 156 ? 25.665 -2.076 63.626 1.00 33.82 139 ASP A N 1
ATOM 832 C CA . ASP A 1 156 ? 26.408 -2.545 62.452 1.00 34.90 139 ASP A CA 1
ATOM 833 C C . ASP A 1 156 ? 25.538 -3.394 61.520 1.00 32.06 139 ASP A C 1
ATOM 834 O O . ASP A 1 156 ? 25.541 -3.182 60.307 1.00 32.50 139 ASP A O 1
ATOM 839 N N . THR A 1 157 ? 24.791 -4.340 62.088 1.00 29.94 140 THR A N 1
ATOM 840 C CA . THR A 1 157 ? 23.880 -5.185 61.306 1.00 29.74 140 THR A CA 1
ATOM 841 C C . THR A 1 157 ? 22.778 -4.381 60.618 1.00 28.72 140 THR A C 1
ATOM 842 O O . THR A 1 157 ? 22.438 -4.647 59.463 1.00 29.71 140 THR A O 1
ATOM 846 N N . GLN A 1 158 ? 22.223 -3.405 61.329 1.00 26.48 141 GLN A N 1
ATOM 847 C CA . GLN A 1 158 ? 21.140 -2.583 60.789 1.00 27.67 141 GLN A CA 1
ATOM 848 C C . GLN A 1 158 ? 21.632 -1.619 59.704 1.00 23.06 141 GLN A C 1
ATOM 849 O O . GLN A 1 158 ? 20.924 -1.372 58.728 1.00 21.56 141 GLN A O 1
ATOM 855 N N . ARG A 1 159 ? 22.844 -1.090 59.867 1.00 22.34 142 ARG A N 1
ATOM 856 C CA . ARG A 1 159 ? 23.473 -0.268 58.829 1.00 24.64 142 ARG A CA 1
ATOM 857 C C . ARG A 1 159 ? 23.826 -1.116 57.605 1.00 25.10 142 ARG A C 1
ATOM 858 O O . ARG A 1 159 ? 23.673 -0.670 56.469 1.00 27.12 142 ARG A O 1
ATOM 866 N N . GLN A 1 160 ? 24.304 -2.334 57.851 1.00 25.81 143 GLN A N 1
ATOM 867 C CA . GLN A 1 160 ? 24.672 -3.274 56.788 1.00 27.13 143 GLN A CA 1
ATOM 868 C C . GLN A 1 160 ? 23.479 -3.671 55.911 1.00 25.76 143 GLN A C 1
ATOM 869 O O . GLN A 1 160 ? 23.629 -3.830 54.702 1.00 27.86 143 GLN A O 1
ATOM 875 N N . CYS A 1 161 ? 22.306 -3.835 56.523 1.00 24.66 144 CYS A N 1
ATOM 876 C CA . CYS A 1 161 ? 21.085 -4.178 55.784 1.00 24.75 144 CYS A CA 1
ATOM 877 C C . CYS A 1 161 ? 20.722 -3.106 54.763 1.00 26.90 144 CYS A C 1
ATOM 878 O O . CYS A 1 161 ? 20.439 -3.415 53.604 1.00 27.58 144 CYS A O 1
ATOM 881 N N . ILE A 1 162 ? 20.729 -1.850 55.201 1.00 27.19 145 ILE A N 1
ATOM 882 C CA . ILE A 1 162 ? 20.432 -0.727 54.313 1.00 27.69 145 ILE A CA 1
ATOM 883 C C . ILE A 1 162 ? 21.531 -0.567 53.261 1.00 26.75 145 ILE A C 1
ATOM 884 O O . ILE A 1 162 ? 21.243 -0.286 52.101 1.00 29.93 145 ILE A O 1
ATOM 889 N N . GLU A 1 163 ? 22.783 -0.762 53.665 1.00 25.74 146 GLU A N 1
ATOM 890 C CA . GLU A 1 163 ? 23.923 -0.643 52.750 1.00 27.34 146 GLU A CA 1
ATOM 891 C C . GLU A 1 163 ? 23.822 -1.629 51.582 1.00 24.18 146 GLU A C 1
ATOM 892 O O . GLU A 1 163 ? 24.005 -1.248 50.424 1.00 23.23 146 GLU A O 1
ATOM 898 N N . LEU A 1 164 ? 23.526 -2.891 51.890 1.00 20.92 147 LEU A N 1
ATOM 899 C CA . LEU A 1 164 ? 23.456 -3.937 50.866 1.00 20.60 147 LEU A CA 1
ATOM 900 C C . LEU A 1 164 ? 22.167 -3.870 50.048 1.00 21.72 147 LEU A C 1
ATOM 901 O O . LEU A 1 164 ? 22.205 -3.960 48.822 1.00 23.26 147 LEU A O 1
ATOM 906 N N . ALA A 1 165 ? 21.031 -3.710 50.722 1.00 20.84 148 ALA A N 1
ATOM 907 C CA . ALA A 1 165 ? 19.734 -3.715 50.045 1.00 18.70 148 ALA A CA 1
ATOM 908 C C . ALA A 1 165 ? 19.492 -2.435 49.262 1.00 20.92 148 ALA A C 1
ATOM 909 O O . ALA A 1 165 ? 19.244 -2.476 48.059 1.00 23.00 148 ALA A O 1
ATOM 911 N N . TYR A 1 166 ? 19.567 -1.301 49.952 1.00 20.89 149 TYR A N 1
ATOM 912 C CA . TYR A 1 166 ? 19.248 -0.014 49.347 1.00 19.88 149 TYR A CA 1
ATOM 913 C C . TYR A 1 166 ? 20.350 0.436 48.381 1.00 21.02 149 TYR A C 1
ATOM 914 O O . TYR A 1 166 ? 20.108 0.550 47.186 1.00 22.15 149 TYR A O 1
ATOM 923 N N . TYR A 1 167 ? 21.562 0.660 48.881 1.00 21.12 150 TYR A N 1
ATOM 924 C CA . TYR A 1 167 ? 22.648 1.151 48.023 1.00 20.10 150 TYR A CA 1
ATOM 925 C C . TYR A 1 167 ? 23.249 0.082 47.111 1.00 20.94 150 TYR A C 1
ATOM 926 O O . TYR A 1 167 ? 23.526 0.355 45.944 1.00 24.20 150 TYR A O 1
ATOM 935 N N . GLY A 1 168 ? 23.440 -1.125 47.636 1.00 18.82 151 GLY A N 1
ATOM 936 C CA . GLY A 1 168 ? 24.001 -2.233 46.859 1.00 14.42 151 GLY A CA 1
ATOM 937 C C . GLY A 1 168 ? 23.023 -2.875 45.888 1.00 16.38 151 GLY A C 1
ATOM 938 O O . GLY A 1 168 ? 23.433 -3.619 44.995 1.00 19.20 151 GLY A O 1
ATOM 939 N N . GLY A 1 169 ? 21.731 -2.606 46.069 1.00 19.64 152 GLY A N 1
ATOM 940 C CA . GLY A 1 169 ? 20.693 -3.109 45.171 1.00 22.67 152 GLY A CA 1
ATOM 941 C C . GLY A 1 169 ? 20.312 -4.569 45.366 1.00 24.47 152 GLY A C 1
ATOM 942 O O . GLY A 1 169 ? 19.598 -5.137 44.538 1.00 25.85 152 GLY A O 1
ATOM 943 N N . LEU A 1 170 ? 20.771 -5.179 46.457 1.00 24.60 153 LEU A N 1
ATOM 944 C CA . LEU A 1 170 ? 20.465 -6.582 46.739 1.00 25.46 153 LEU A CA 1
ATOM 945 C C . LEU A 1 170 ? 19.028 -6.744 47.228 1.00 24.79 153 LEU A C 1
ATOM 946 O O . LEU A 1 170 ? 18.496 -5.875 47.921 1.00 25.97 153 LEU A O 1
ATOM 951 N N . THR A 1 171 ? 18.408 -7.863 46.865 1.00 22.62 154 THR A N 1
ATOM 952 C CA . THR A 1 171 ? 17.091 -8.218 47.391 1.00 21.29 154 THR A CA 1
ATOM 953 C C . THR A 1 171 ? 17.279 -8.783 48.796 1.00 21.17 154 THR A C 1
ATOM 954 O O . THR A 1 171 ? 18.366 -9.243 49.135 1.00 21.06 154 THR A O 1
ATOM 958 N N . TYR A 1 172 ? 16.228 -8.759 49.611 1.00 20.90 155 TYR A N 1
ATOM 959 C CA . TYR A 1 172 ? 16.334 -9.253 50.990 1.00 19.52 155 TYR A CA 1
ATOM 960 C C . TYR A 1 172 ? 16.721 -10.734 51.040 1.00 19.06 155 TYR A C 1
ATOM 961 O O . TYR A 1 172 ? 17.380 -11.173 51.979 1.00 18.36 155 TYR A O 1
ATOM 970 N N . VAL A 1 173 ? 16.317 -11.487 50.020 1.00 19.40 156 VAL A N 1
ATOM 971 C CA . VAL A 1 173 ? 16.726 -12.881 49.865 1.00 19.47 156 VAL A CA 1
ATOM 972 C C . VAL A 1 173 ? 18.238 -12.956 49.660 1.00 20.74 156 VAL A C 1
ATOM 973 O O . VAL A 1 173 ? 18.923 -13.732 50.330 1.00 23.29 156 VAL A O 1
ATOM 977 N N . GLU A 1 174 ? 18.746 -12.149 48.731 1.00 19.97 157 GLU A N 1
ATOM 978 C CA . GLU A 1 174 ? 20.184 -12.080 48.456 1.00 21.08 157 GLU A CA 1
ATOM 979 C C . GLU A 1 174 ? 20.996 -11.648 49.681 1.00 20.64 157 GLU A C 1
ATOM 980 O O . GLU A 1 174 ? 22.128 -12.092 49.862 1.00 20.14 157 GLU A O 1
ATOM 986 N N . VAL A 1 175 ? 20.418 -10.782 50.512 1.00 21.00 158 VAL A N 1
ATOM 987 C CA . VAL A 1 175 ? 21.061 -10.363 51.761 1.00 21.48 158 VAL A CA 1
ATOM 988 C C . VAL A 1 175 ? 21.104 -11.518 52.765 1.00 22.74 158 VAL A C 1
ATOM 989 O O . VAL A 1 175 ? 22.111 -11.712 53.444 1.00 23.64 158 VAL A O 1
ATOM 993 N N . SER A 1 176 ? 20.021 -12.288 52.849 1.00 25.45 159 SER A N 1
ATOM 994 C CA . SER A 1 176 ? 19.958 -13.432 53.767 1.00 26.86 159 SER A CA 1
ATOM 995 C C . SER A 1 176 ? 21.005 -14.489 53.428 1.00 28.25 159 SER A C 1
ATOM 996 O O . SER A 1 176 ? 21.616 -15.065 54.325 1.00 27.58 159 SER A O 1
ATOM 999 N N . ARG A 1 177 ? 21.199 -14.740 52.134 1.00 33.08 160 ARG A N 1
ATOM 1000 C CA . ARG A 1 177 ? 22.200 -15.704 51.669 1.00 39.60 160 ARG A CA 1
ATOM 1001 C C . ARG A 1 177 ? 23.620 -15.223 51.959 1.00 41.74 160 ARG A C 1
ATOM 1002 O O . ARG A 1 177 ? 24.472 -16.001 52.392 1.00 41.53 160 ARG A O 1
ATOM 1010 N N . ARG A 1 178 ? 23.863 -13.937 51.722 1.00 43.85 161 ARG A N 1
ATOM 1011 C CA . ARG A 1 178 ? 25.187 -13.351 51.908 1.00 46.40 161 ARG A CA 1
ATOM 1012 C C . ARG A 1 178 ? 25.590 -13.278 53.381 1.00 44.07 161 ARG A C 1
ATOM 1013 O O . ARG A 1 178 ? 26.760 -13.466 53.712 1.00 43.56 161 ARG A O 1
ATOM 1021 N N . LEU A 1 179 ? 24.622 -13.011 54.256 1.00 40.33 162 LEU A N 1
ATOM 1022 C CA . LEU A 1 179 ? 24.880 -12.871 55.696 1.00 36.88 162 LEU A CA 1
ATOM 1023 C C . LEU A 1 179 ? 24.643 -14.168 56.484 1.00 33.24 162 LEU A C 1
ATOM 1024 O O . LEU A 1 179 ? 24.726 -14.171 57.716 1.00 31.63 162 LEU A O 1
ATOM 1029 N N . ALA A 1 180 ? 24.356 -15.263 55.780 1.00 31.35 163 ALA A N 1
ATOM 1030 C CA . ALA A 1 180 ? 24.121 -16.563 56.411 1.00 32.00 163 ALA A CA 1
ATOM 1031 C C . ALA A 1 180 ? 23.036 -16.480 57.490 1.00 31.99 163 ALA A C 1
ATOM 1032 O O . ALA A 1 180 ? 23.217 -16.972 58.606 1.00 31.36 163 ALA A O 1
ATOM 1034 N N . ALA A 1 181 ? 21.915 -15.851 57.142 1.00 30.48 164 ALA A N 1
ATOM 1035 C CA . ALA A 1 181 ? 20.795 -15.664 58.067 1.00 29.26 164 ALA A CA 1
ATOM 1036 C C . ALA A 1 181 ? 19.476 -16.084 57.417 1.00 30.24 164 ALA A C 1
ATOM 1037 O O . ALA A 1 181 ? 19.422 -16.332 56.212 1.00 31.90 164 ALA A O 1
ATOM 1039 N N . ASN A 1 182 ? 18.421 -16.170 58.225 1.00 30.46 165 ASN A N 1
ATOM 1040 C CA . ASN A 1 182 ? 17.083 -16.524 57.734 1.00 29.93 165 ASN A CA 1
ATOM 1041 C C . ASN A 1 182 ? 16.360 -15.327 57.127 1.00 26.50 165 ASN A C 1
ATOM 1042 O O . ASN A 1 182 ? 16.715 -14.180 57.396 1.00 25.41 165 ASN A O 1
ATOM 1047 N N . LEU A 1 183 ? 15.343 -15.607 56.313 1.00 24.98 166 LEU A N 1
ATOM 1048 C CA . LEU A 1 183 ? 14.537 -14.557 55.683 1.00 24.78 166 LEU A CA 1
ATOM 1049 C C . LEU A 1 183 ? 13.802 -13.741 56.739 1.00 24.43 166 LEU A C 1
ATOM 1050 O O . LEU A 1 183 ? 13.731 -12.516 56.650 1.00 24.06 166 LEU A O 1
ATOM 1055 N N . SER A 1 184 ? 13.260 -14.436 57.735 1.00 25.19 167 SER A N 1
ATOM 1056 C CA . SER A 1 184 ? 12.617 -13.797 58.878 1.00 28.31 167 SER A CA 1
ATOM 1057 C C . SER A 1 184 ? 13.547 -12.792 59.550 1.00 28.00 167 SER A C 1
ATOM 1058 O O . SER A 1 184 ? 13.132 -11.689 59.905 1.00 26.07 167 SER A O 1
ATOM 1061 N N . THR A 1 185 ? 14.807 -13.186 59.714 1.00 28.18 168 THR A N 1
ATOM 1062 C CA . THR A 1 185 ? 15.793 -12.370 60.417 1.00 25.83 168 THR A CA 1
ATOM 1063 C C . THR A 1 185 ? 16.124 -11.095 59.650 1.00 21.70 168 THR A C 1
ATOM 1064 O O . THR A 1 185 ? 16.169 -10.021 60.240 1.00 21.55 168 THR A O 1
ATOM 1068 N N . ILE A 1 186 ? 16.345 -11.211 58.342 1.00 19.08 169 ILE A N 1
ATOM 1069 C CA . ILE A 1 186 ? 16.700 -10.047 57.523 1.00 18.76 169 ILE A CA 1
ATOM 1070 C C . ILE A 1 186 ? 15.516 -9.093 57.374 1.00 18.83 169 ILE A C 1
ATOM 1071 O O . ILE A 1 186 ? 15.695 -7.877 57.370 1.00 18.93 169 ILE A O 1
ATOM 1076 N N . LYS A 1 187 ? 14.313 -9.646 57.257 1.00 19.53 170 LYS A N 1
ATOM 1077 C CA . LYS A 1 187 ? 13.104 -8.830 57.154 1.00 21.01 170 LYS A CA 1
ATOM 1078 C C . LYS A 1 187 ? 12.849 -8.043 58.440 1.00 19.92 170 LYS A C 1
ATOM 1079 O O . LYS A 1 187 ? 12.518 -6.858 58.391 1.00 20.62 170 LYS A O 1
ATOM 1085 N N . SER A 1 188 ? 13.017 -8.704 59.582 1.00 19.48 171 SER A N 1
ATOM 1086 C CA . SER A 1 188 ? 12.916 -8.040 60.883 1.00 20.51 171 SER A CA 1
ATOM 1087 C C . SER A 1 188 ? 14.005 -6.984 61.058 1.00 21.20 171 SER A C 1
ATOM 1088 O O . SER A 1 188 ? 13.755 -5.913 61.612 1.00 20.70 171 SER A O 1
ATOM 1091 N N . ARG A 1 189 ? 15.209 -7.291 60.580 1.00 21.01 172 ARG A N 1
ATOM 1092 C CA . ARG A 1 189 ? 16.352 -6.397 60.743 1.00 22.48 172 ARG A CA 1
ATOM 1093 C C . ARG A 1 189 ? 16.232 -5.151 59.868 1.00 21.51 172 ARG A C 1
ATOM 1094 O O . ARG A 1 189 ? 16.561 -4.049 60.308 1.00 21.45 172 ARG A O 1
ATOM 1102 N N . MET A 1 190 ? 15.762 -5.328 58.635 1.00 20.53 173 MET A N 1
ATOM 1103 C CA . MET A 1 190 ? 15.478 -4.196 57.751 1.00 20.30 173 MET A CA 1
ATOM 1104 C C . MET A 1 190 ? 14.417 -3.288 58.362 1.00 20.14 173 MET A C 1
ATOM 1105 O O . MET A 1 190 ? 14.539 -2.067 58.316 1.00 19.02 173 MET A O 1
ATOM 1110 N N . ARG A 1 191 ? 13.381 -3.900 58.928 1.00 21.25 174 ARG A N 1
ATOM 1111 C CA . ARG A 1 191 ? 12.332 -3.169 59.636 1.00 23.78 174 ARG A CA 1
ATOM 1112 C C . ARG A 1 191 ? 12.885 -2.385 60.818 1.00 21.64 174 ARG A C 1
ATOM 1113 O O . ARG A 1 191 ? 12.533 -1.225 61.015 1.00 22.44 174 ARG A O 1
ATOM 1121 N N . ASP A 1 192 ? 13.743 -3.029 61.604 1.00 20.36 175 ASP A N 1
ATOM 1122 C CA . ASP A 1 192 ? 14.362 -2.382 62.762 1.00 23.02 175 ASP A CA 1
ATOM 1123 C C . ASP A 1 192 ? 15.215 -1.186 62.347 1.00 20.43 175 ASP A C 1
ATOM 1124 O O . ASP A 1 192 ? 15.131 -0.118 62.956 1.00 20.11 175 ASP A O 1
ATOM 1129 N N . ALA A 1 193 ? 16.021 -1.368 61.304 1.00 17.34 176 ALA A N 1
ATOM 1130 C CA . ALA A 1 193 ? 16.883 -0.305 60.788 1.00 14.64 176 ALA A CA 1
ATOM 1131 C C . ALA A 1 193 ? 16.070 0.918 60.370 1.00 16.68 176 ALA A C 1
ATOM 1132 O O . ALA A 1 193 ? 16.421 2.048 60.710 1.00 16.58 176 ALA A O 1
ATOM 1134 N N . LEU A 1 194 ? 14.980 0.683 59.641 1.00 18.17 177 LEU A N 1
ATOM 1135 C CA . LEU A 1 194 ? 14.104 1.770 59.186 1.00 18.33 177 LEU A CA 1
ATOM 1136 C C . LEU A 1 194 ? 13.313 2.423 60.324 1.00 18.20 177 LEU A C 1
ATOM 1137 O O . LEU A 1 194 ? 12.997 3.610 60.247 1.00 19.15 177 LEU A O 1
ATOM 1142 N N . ARG A 1 195 ? 12.991 1.655 61.365 1.00 17.57 178 ARG A N 1
ATOM 1143 C CA . ARG A 1 195 ? 12.300 2.203 62.537 1.00 19.55 178 ARG A CA 1
ATOM 1144 C C . ARG A 1 195 ? 13.218 3.151 63.300 1.00 20.85 178 ARG A C 1
ATOM 1145 O O . ARG A 1 195 ? 12.814 4.257 63.665 1.00 23.59 178 ARG A O 1
ATOM 1153 N N . SER A 1 196 ? 14.450 2.708 63.534 1.00 21.03 179 SER A N 1
ATOM 1154 C CA . SER A 1 196 ? 15.468 3.527 64.192 1.00 23.60 179 SER A CA 1
ATOM 1155 C C . SER A 1 196 ? 15.747 4.822 63.425 1.00 24.10 179 SER A C 1
ATOM 1156 O O . SER A 1 196 ? 15.942 5.877 64.030 1.00 21.53 179 SER A O 1
ATOM 1159 N N . LEU A 1 197 ? 15.767 4.733 62.096 1.00 24.74 180 LEU A N 1
ATOM 1160 C CA . LEU A 1 197 ? 15.960 5.910 61.248 1.00 26.27 180 LEU A CA 1
ATOM 1161 C C . LEU A 1 197 ? 14.769 6.856 61.334 1.00 27.50 180 LEU A C 1
ATOM 1162 O O . LEU A 1 197 ? 14.945 8.062 61.511 1.00 28.93 180 LEU A O 1
ATOM 1167 N N . ARG A 1 198 ? 13.564 6.305 61.205 1.00 28.64 181 ARG A N 1
ATOM 1168 C CA . ARG A 1 198 ? 12.333 7.084 61.349 1.00 33.05 181 ARG A CA 1
ATOM 1169 C C . ARG A 1 198 ? 12.331 7.851 62.673 1.00 31.96 181 ARG A C 1
ATOM 1170 O O . ARG A 1 198 ? 12.001 9.037 62.709 1.00 32.80 181 ARG A O 1
ATOM 1178 N N . ASN A 1 199 ? 12.720 7.172 63.751 1.00 30.28 182 ASN A N 1
ATOM 1179 C CA . ASN A 1 199 ? 12.760 7.777 65.084 1.00 30.31 182 ASN A CA 1
ATOM 1180 C C . ASN A 1 199 ? 13.855 8.836 65.234 1.00 31.19 182 ASN A C 1
ATOM 1181 O O . ASN A 1 199 ? 13.597 9.925 65.749 1.00 28.39 182 ASN A O 1
ATOM 1186 N N . CYS A 1 200 ? 15.068 8.515 64.781 1.00 33.12 183 CYS A N 1
ATOM 1187 C CA . CYS A 1 200 ? 16.211 9.433 64.880 1.00 33.77 183 CYS A CA 1
ATOM 1188 C C . CYS A 1 200 ? 15.991 10.708 64.069 1.00 35.18 183 CYS A C 1
ATOM 1189 O O . CYS A 1 200 ? 16.360 11.798 64.505 1.00 35.90 183 CYS A O 1
ATOM 1192 N N . LEU A 1 201 ? 15.386 10.562 62.894 1.00 35.79 184 LEU A N 1
ATOM 1193 C CA . LEU A 1 201 ? 15.126 11.696 62.007 1.00 36.03 184 LEU A CA 1
ATOM 1194 C C . LEU A 1 201 ? 13.932 12.548 62.456 1.00 39.44 184 LEU A C 1
ATOM 1195 O O . LEU A 1 201 ? 13.749 13.662 61.964 1.00 37.79 184 LEU A O 1
ATOM 1200 N N . ASP A 1 202 ? 13.127 12.027 63.380 1.00 44.48 185 ASP A N 1
ATOM 1201 C CA . ASP A 1 202 ? 12.031 12.792 63.975 1.00 50.24 185 ASP A CA 1
ATOM 1202 C C . ASP A 1 202 ? 12.494 13.503 65.245 1.00 52.40 185 ASP A C 1
ATOM 1203 O O . ASP A 1 202 ? 12.298 14.708 65.405 1.00 51.64 185 ASP A O 1
ATOM 1208 N N . PHE B 2 7 ? -0.356 -10.070 58.469 1.00 51.99 7 PHE B N 1
ATOM 1209 C CA . PHE B 2 7 ? 0.713 -10.080 59.518 1.00 50.34 7 PHE B CA 1
ATOM 1210 C C . PHE B 2 7 ? 2.050 -10.534 58.929 1.00 40.66 7 PHE B C 1
ATOM 1211 O O . PHE B 2 7 ? 3.073 -9.882 59.129 1.00 39.80 7 PHE B O 1
ATOM 1219 N N . GLU B 2 8 ? 2.035 -11.654 58.210 1.00 36.29 8 GLU B N 1
ATOM 1220 C CA . GLU B 2 8 ? 3.201 -12.092 57.438 1.00 34.67 8 GLU B CA 1
ATOM 1221 C C . GLU B 2 8 ? 3.432 -11.140 56.274 1.00 31.45 8 GLU B C 1
ATOM 1222 O O . GLU B 2 8 ? 4.564 -10.751 55.994 1.00 29.29 8 GLU B O 1
ATOM 1228 N N . LEU B 2 9 ? 2.345 -10.768 55.601 1.00 28.84 9 LEU B N 1
ATOM 1229 C CA . LEU B 2 9 ? 2.400 -9.831 54.481 1.00 25.86 9 LEU B CA 1
ATOM 1230 C C . LEU B 2 9 ? 3.058 -8.501 54.876 1.00 25.82 9 LEU B C 1
ATOM 1231 O O . LEU B 2 9 ? 3.778 -7.896 54.079 1.00 25.41 9 LEU B O 1
ATOM 1236 N N . LEU B 2 10 ? 2.818 -8.065 56.111 1.00 25.59 10 LEU B N 1
ATOM 1237 C CA . LEU B 2 10 ? 3.434 -6.844 56.646 1.00 26.97 10 LEU B CA 1
ATOM 1238 C C . LEU B 2 10 ? 4.964 -6.893 56.720 1.00 24.84 10 LEU B C 1
ATOM 1239 O O . LEU B 2 10 ? 5.617 -5.847 56.721 1.00 24.22 10 LEU B O 1
ATOM 1244 N N . GLU B 2 11 ? 5.528 -8.097 56.792 1.00 22.75 11 GLU B N 1
ATOM 1245 C CA . GLU B 2 11 ? 6.981 -8.266 56.841 1.00 22.29 11 GLU B CA 1
ATOM 1246 C C . GLU B 2 11 ? 7.646 -7.862 55.525 1.00 22.08 11 GLU B C 1
ATOM 1247 O O . GLU B 2 11 ? 8.805 -7.445 55.512 1.00 23.26 11 GLU B O 1
ATOM 1253 N N . LEU B 2 12 ? 6.907 -7.987 54.424 1.00 21.36 12 LEU B N 1
ATOM 1254 C CA . LEU B 2 12 ? 7.431 -7.673 53.098 1.00 21.72 12 LEU B CA 1
ATOM 1255 C C . LEU B 2 12 ? 7.365 -6.185 52.742 1.00 21.74 12 LEU B C 1
ATOM 1256 O O . LEU B 2 12 ? 7.959 -5.770 51.750 1.00 22.20 12 LEU B O 1
ATOM 1261 N N . ALA B 2 13 ? 6.674 -5.388 53.554 1.00 20.20 13 ALA B N 1
ATOM 1262 C CA . ALA B 2 13 ? 6.483 -3.966 53.265 1.00 18.16 13 ALA B CA 1
ATOM 1263 C C . ALA B 2 13 ? 7.800 -3.196 53.169 1.00 17.04 13 ALA B C 1
ATOM 1264 O O . ALA B 2 13 ? 8.033 -2.483 52.193 1.00 16.81 13 ALA B O 1
ATOM 1266 N N . THR B 2 14 ? 8.659 -3.341 54.175 1.00 16.08 14 THR B N 1
ATOM 1267 C CA . THR B 2 14 ? 9.932 -2.616 54.201 1.00 15.64 14 THR B CA 1
ATOM 1268 C C . THR B 2 14 ? 10.833 -3.012 53.019 1.00 16.55 14 THR B C 1
ATOM 1269 O O . THR B 2 14 ? 11.284 -2.135 52.284 1.00 16.61 14 THR B O 1
ATOM 1273 N N . PRO B 2 15 ? 11.082 -4.324 52.818 1.00 17.51 15 PRO B N 1
ATOM 1274 C CA . PRO B 2 15 ? 11.839 -4.739 51.628 1.00 16.49 15 PRO B CA 1
ATOM 1275 C C . PRO B 2 15 ? 11.232 -4.224 50.321 1.00 14.88 15 PRO B C 1
ATOM 1276 O O . PRO B 2 15 ? 11.960 -3.724 49.463 1.00 14.72 15 PRO B O 1
ATOM 1280 N N . TYR B 2 16 ? 9.912 -4.345 50.192 1.00 14.22 16 TYR B N 1
ATOM 1281 C CA . TYR B 2 16 ? 9.168 -3.836 49.035 1.00 15.13 16 TYR B CA 1
ATOM 1282 C C . TYR B 2 16 ? 9.434 -2.343 48.814 1.00 17.23 16 TYR B C 1
ATOM 1283 O O . TYR B 2 16 ? 9.735 -1.922 47.696 1.00 17.23 16 TYR B O 1
ATOM 1292 N N . ALA B 2 17 ? 9.334 -1.558 49.887 1.00 19.20 17 ALA B N 1
ATOM 1293 C CA . ALA B 2 17 ? 9.525 -0.103 49.816 1.00 19.43 17 ALA B CA 1
ATOM 1294 C C . ALA B 2 17 ? 10.956 0.297 49.453 1.00 17.39 17 ALA B C 1
ATOM 1295 O O . ALA B 2 17 ? 11.174 1.347 48.847 1.00 17.65 17 ALA B O 1
ATOM 1297 N N . LEU B 2 18 ? 11.923 -0.542 49.819 1.00 15.08 18 LEU B N 1
ATOM 1298 C CA . LEU B 2 18 ? 13.322 -0.316 49.465 1.00 13.96 18 LEU B CA 1
ATOM 1299 C C . LEU B 2 18 ? 13.676 -0.859 48.077 1.00 14.76 18 LEU B C 1
ATOM 1300 O O . LEU B 2 18 ? 14.838 -0.802 47.670 1.00 15.31 18 LEU B O 1
ATOM 1305 N N . ASN B 2 19 ? 12.679 -1.374 47.355 1.00 15.04 19 ASN B N 1
ATOM 1306 C CA . ASN B 2 19 ? 12.897 -2.071 46.084 1.00 14.75 19 ASN B CA 1
ATOM 1307 C C . ASN B 2 19 ? 13.843 -3.259 46.267 1.00 13.16 19 ASN B C 1
ATOM 1308 O O . ASN B 2 19 ? 14.586 -3.627 45.352 1.00 14.44 19 ASN B O 1
ATOM 1313 N N . ALA B 2 20 ? 13.780 -3.862 47.456 1.00 10.62 20 ALA B N 1
ATOM 1314 C CA . ALA B 2 20 ? 14.634 -4.981 47.841 1.00 10.07 20 ALA B CA 1
ATOM 1315 C C . ALA B 2 20 ? 13.916 -6.320 47.654 1.00 11.78 20 ALA B C 1
ATOM 1316 O O . ALA B 2 20 ? 14.140 -7.264 48.411 1.00 12.53 20 ALA B O 1
ATOM 1318 N N . VAL B 2 21 ? 13.049 -6.387 46.649 1.00 13.11 21 VAL B N 1
ATOM 1319 C CA . VAL B 2 21 ? 12.449 -7.641 46.207 1.00 14.18 21 VAL B CA 1
ATOM 1320 C C . VAL B 2 21 ? 12.688 -7.771 44.710 1.00 16.41 21 VAL B C 1
ATOM 1321 O O . VAL B 2 21 ? 12.865 -6.769 44.012 1.00 17.60 21 VAL B O 1
ATOM 1325 N N . SER B 2 22 ? 12.695 -9.005 44.218 1.00 18.91 22 SER B N 1
ATOM 1326 C CA . SER B 2 22 ? 12.819 -9.249 42.784 1.00 20.32 22 SER B CA 1
ATOM 1327 C C . SER B 2 22 ? 11.532 -8.839 42.086 1.00 19.77 22 SER B C 1
ATOM 1328 O O . SER B 2 22 ? 10.483 -8.720 42.724 1.00 18.30 22 SER B O 1
ATOM 1331 N N . ASP B 2 23 ? 11.614 -8.622 40.777 1.00 19.37 23 ASP B N 1
ATOM 1332 C CA . ASP B 2 23 ? 10.432 -8.280 39.987 1.00 20.25 23 ASP B CA 1
ATOM 1333 C C . ASP B 2 23 ? 9.373 -9.377 40.075 1.00 20.44 23 ASP B C 1
ATOM 1334 O O . ASP B 2 23 ? 8.178 -9.090 40.074 1.00 20.04 23 ASP B O 1
ATOM 1339 N N . ASP B 2 24 ? 9.816 -10.629 40.170 1.00 23.64 24 ASP B N 1
ATOM 1340 C CA . ASP B 2 24 ? 8.908 -11.756 40.379 1.00 28.80 24 ASP B CA 1
ATOM 1341 C C . ASP B 2 24 ? 8.148 -11.586 41.695 1.00 26.56 24 ASP B C 1
ATOM 1342 O O . ASP B 2 24 ? 6.915 -11.569 41.710 1.00 25.36 24 ASP B O 1
ATOM 1347 N N . GLU B 2 25 ? 8.893 -11.441 42.789 1.00 24.89 25 GLU B N 1
ATOM 1348 C CA . GLU B 2 25 ? 8.302 -11.353 44.126 1.00 23.39 25 GLU B CA 1
ATOM 1349 C C . GLU B 2 25 ? 7.473 -10.080 44.316 1.00 21.15 25 GLU B C 1
ATOM 1350 O O . GLU B 2 25 ? 6.433 -10.110 44.975 1.00 21.04 25 GLU B O 1
ATOM 1356 N N . ARG B 2 26 ? 7.930 -8.969 43.743 1.00 19.55 26 ARG B N 1
ATOM 1357 C CA . ARG B 2 26 ? 7.156 -7.726 43.754 1.00 18.28 26 ARG B CA 1
ATOM 1358 C C . ARG B 2 26 ? 5.749 -7.944 43.203 1.00 19.28 26 ARG B C 1
ATOM 1359 O O . ARG B 2 26 ? 4.769 -7.491 43.797 1.00 19.30 26 ARG B O 1
ATOM 1367 N N . ALA B 2 27 ? 5.663 -8.634 42.066 1.00 19.65 27 ALA B N 1
ATOM 1368 C CA . ALA B 2 27 ? 4.379 -8.931 41.426 1.00 19.73 27 ALA B CA 1
ATOM 1369 C C . ALA B 2 27 ? 3.516 -9.876 42.263 1.00 21.29 27 ALA B C 1
ATOM 1370 O O . ALA B 2 27 ? 2.290 -9.783 42.229 1.00 21.16 27 ALA B O 1
ATOM 1372 N N . ASP B 2 28 ? 4.154 -10.782 43.006 1.00 23.01 28 ASP B N 1
ATOM 1373 C CA . ASP B 2 28 ? 3.438 -11.662 43.935 1.00 24.36 28 ASP B CA 1
ATOM 1374 C C . ASP B 2 28 ? 2.888 -10.884 45.127 1.00 22.01 28 ASP B C 1
ATOM 1375 O O . ASP B 2 28 ? 1.793 -11.176 45.604 1.00 21.84 28 ASP B O 1
ATOM 1380 N N . ILE B 2 29 ? 3.652 -9.906 45.610 1.00 19.21 29 ILE B N 1
ATOM 1381 C CA . ILE B 2 29 ? 3.223 -9.073 46.732 1.00 17.07 29 ILE B CA 1
ATOM 1382 C C . ILE B 2 29 ? 2.047 -8.195 46.315 1.00 19.13 29 ILE B C 1
ATOM 1383 O O . ILE B 2 29 ? 1.020 -8.184 46.991 1.00 21.75 29 ILE B O 1
ATOM 1388 N N . ASP B 2 30 ? 2.199 -7.476 45.201 1.00 24.12 30 ASP B N 1
ATOM 1389 C CA . ASP B 2 30 ? 1.110 -6.674 44.625 1.00 28.49 30 ASP B CA 1
ATOM 1390 C C . ASP B 2 30 ? -0.157 -7.507 44.467 1.00 30.29 30 ASP B C 1
ATOM 1391 O O . ASP B 2 30 ? -1.252 -7.067 44.815 1.00 32.87 30 ASP B O 1
ATOM 1396 N N . ARG B 2 31 ? 0.015 -8.712 43.935 1.00 30.47 31 ARG B N 1
ATOM 1397 C CA . ARG B 2 31 ? -1.066 -9.684 43.801 1.00 30.41 31 ARG B CA 1
ATOM 1398 C C . ARG B 2 31 ? -1.712 -10.004 45.152 1.00 28.95 31 ARG B C 1
ATOM 1399 O O . ARG B 2 31 ? -2.925 -10.184 45.232 1.00 28.66 31 ARG B O 1
ATOM 1407 N N . ARG B 2 32 ? -0.898 -10.059 46.206 1.00 29.09 32 ARG B N 1
ATOM 1408 C CA . ARG B 2 32 ? -1.373 -10.420 47.547 1.00 28.35 32 ARG B CA 1
ATOM 1409 C C . ARG B 2 32 ? -2.049 -9.284 48.316 1.00 29.10 32 ARG B C 1
ATOM 1410 O O . ARG B 2 32 ? -3.018 -9.532 49.035 1.00 30.01 32 ARG B O 1
ATOM 1418 N N . VAL B 2 33 ? -1.549 -8.053 48.190 1.00 29.17 33 VAL B N 1
ATOM 1419 C CA . VAL B 2 33 ? -2.205 -6.914 48.857 1.00 31.25 33 VAL B CA 1
ATOM 1420 C C . VAL B 2 33 ? -3.457 -6.534 48.060 1.00 35.20 33 VAL B C 1
ATOM 1421 O O . VAL B 2 33 ? -4.396 -5.950 48.605 1.00 36.08 33 VAL B O 1
ATOM 1425 N N . ALA B 2 34 ? -3.458 -6.868 46.770 1.00 38.77 34 ALA B N 1
ATOM 1426 C CA . ALA B 2 34 ? -4.645 -6.722 45.931 1.00 40.92 34 ALA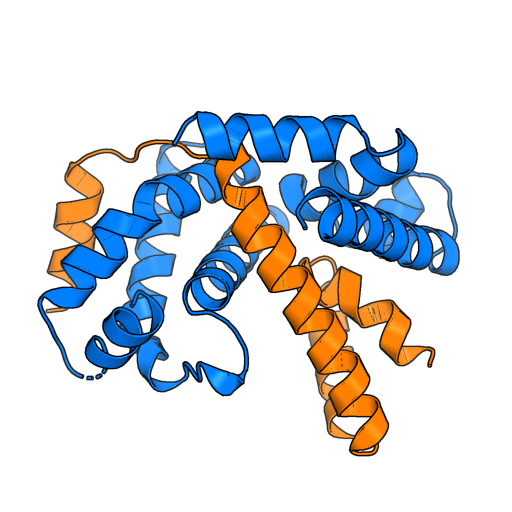 B CA 1
ATOM 1427 C C . ALA B 2 34 ? -5.794 -7.594 46.437 1.00 40.96 34 ALA B C 1
ATOM 1428 O O . ALA B 2 34 ? -6.952 -7.198 46.350 1.00 42.62 34 ALA B O 1
ATOM 1430 N N . ALA B 2 35 ? -5.469 -8.775 46.959 1.00 38.43 35 ALA B N 1
ATOM 1431 C CA . ALA B 2 35 ? -6.479 -9.712 47.458 1.00 37.25 35 ALA B CA 1
ATOM 1432 C C . ALA B 2 35 ? -6.816 -9.501 48.935 1.00 39.45 35 ALA B C 1
ATOM 1433 O O . ALA B 2 35 ? -7.920 -9.829 49.374 1.00 42.56 35 ALA B O 1
ATOM 1435 N N . ALA B 2 36 ? -5.868 -8.961 49.698 1.00 37.55 36 ALA B N 1
ATOM 1436 C CA . ALA B 2 36 ? -6.026 -8.822 51.146 1.00 38.40 36 ALA B CA 1
ATOM 1437 C C . ALA B 2 36 ? -7.209 -7.922 51.524 1.00 41.70 36 ALA B C 1
ATOM 1438 O O . ALA B 2 36 ? -7.610 -7.056 50.741 1.00 42.84 36 ALA B O 1
ATOM 1440 N N . PRO B 2 37 ? -7.779 -8.134 52.727 1.00 44.34 37 PRO B N 1
ATOM 1441 C CA . PRO B 2 37 ? -8.839 -7.252 53.223 1.00 45.53 37 PRO B CA 1
ATOM 1442 C C . PRO B 2 37 ? -8.340 -5.829 53.491 1.00 47.41 37 PRO B C 1
ATOM 1443 O O . PRO B 2 37 ? -7.150 -5.626 53.739 1.00 44.69 37 PRO B O 1
ATOM 1447 N N . SER B 2 38 ? -9.255 -4.863 53.446 1.00 49.39 38 SER B N 1
ATOM 1448 C CA . SER B 2 38 ? -8.906 -3.437 53.484 1.00 51.00 38 SER B CA 1
ATOM 1449 C C . SER B 2 38 ? -8.004 -3.011 54.653 1.00 46.40 38 SER B C 1
ATOM 1450 O O . SER B 2 38 ? -7.058 -2.253 54.442 1.00 48.12 38 SER B O 1
ATOM 1453 N N . PRO B 2 39 ? -8.295 -3.479 55.884 1.00 43.27 39 PRO B N 1
ATOM 1454 C CA . PRO B 2 39 ? -7.420 -3.135 57.014 1.00 41.04 39 PRO B CA 1
ATOM 1455 C C . PRO B 2 39 ? -5.986 -3.655 56.875 1.00 37.20 39 PRO B C 1
ATOM 1456 O O . PRO B 2 39 ? -5.047 -2.980 57.300 1.00 34.04 39 PRO B O 1
ATOM 1460 N N . VAL B 2 40 ? -5.829 -4.839 56.286 1.00 35.43 40 VAL B N 1
ATOM 1461 C CA . VAL B 2 40 ? -4.512 -5.442 56.075 1.00 35.36 40 VAL B CA 1
ATOM 1462 C C . VAL B 2 40 ? -3.721 -4.669 55.021 1.00 33.87 40 VAL B C 1
ATOM 1463 O O . VAL B 2 40 ? -2.536 -4.393 55.206 1.00 31.54 40 VAL B O 1
ATOM 1467 N N . ALA B 2 41 ? -4.386 -4.327 53.920 1.00 33.90 41 ALA B N 1
ATOM 1468 C CA . ALA B 2 41 ? -3.757 -3.592 52.822 1.00 33.60 41 ALA B CA 1
ATOM 1469 C C . ALA B 2 41 ? -3.346 -2.176 53.228 1.00 31.81 41 ALA B C 1
ATOM 1470 O O . ALA B 2 41 ? -2.334 -1.662 52.752 1.00 31.50 41 ALA B O 1
ATOM 1472 N N . ALA B 2 42 ? -4.134 -1.550 54.099 1.00 31.05 42 ALA B N 1
ATOM 1473 C CA . ALA B 2 42 ? -3.838 -0.199 54.578 1.00 32.47 42 ALA B CA 1
ATOM 1474 C C . ALA B 2 42 ? -2.611 -0.197 55.481 1.00 31.35 42 ALA B C 1
ATOM 1475 O O . ALA B 2 42 ? -1.760 0.690 55.377 1.00 33.37 42 ALA B O 1
ATOM 1477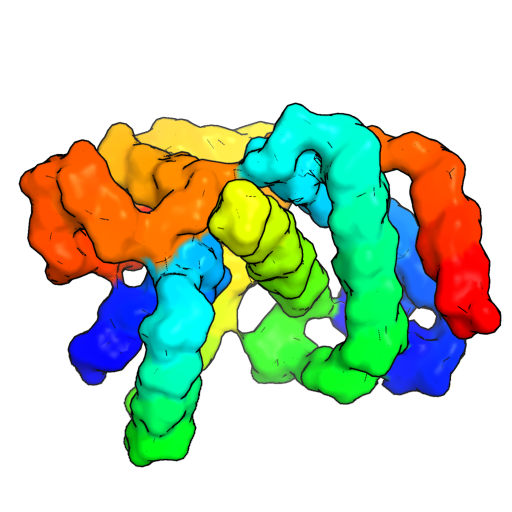 N N . ALA B 2 43 ? -2.527 -1.190 56.363 1.00 28.68 43 ALA B N 1
ATOM 1478 C CA . ALA B 2 43 ? -1.371 -1.352 57.245 1.00 27.92 43 ALA B CA 1
ATOM 1479 C C . ALA B 2 43 ? -0.092 -1.525 56.434 1.00 26.04 43 ALA B C 1
ATOM 1480 O O . ALA B 2 43 ? 0.938 -0.931 56.755 1.00 25.70 43 ALA B O 1
ATOM 1482 N N . PHE B 2 44 ? -0.174 -2.341 55.385 1.00 23.89 44 PHE B N 1
ATOM 1483 C CA . PHE B 2 44 ? 0.949 -2.571 54.478 1.00 22.96 44 PHE B CA 1
ATOM 1484 C C . PHE B 2 44 ? 1.362 -1.277 53.782 1.00 24.39 44 PHE B C 1
ATOM 1485 O O . PHE B 2 44 ? 2.535 -0.911 53.790 1.00 24.35 44 PHE B O 1
ATOM 1493 N N . ASN B 2 45 ? 0.391 -0.590 53.183 1.00 26.22 45 ASN B N 1
ATOM 1494 C CA . ASN B 2 45 ? 0.659 0.645 52.444 1.00 26.51 45 ASN B CA 1
ATOM 1495 C C . ASN B 2 45 ? 1.166 1.773 53.335 1.00 27.34 45 ASN B C 1
ATOM 1496 O O . ASN B 2 45 ? 1.987 2.583 52.901 1.00 28.62 45 ASN B O 1
ATOM 1501 N N . ASP B 2 46 ? 0.680 1.825 54.572 1.00 28.88 46 ASP B N 1
ATOM 1502 C CA . ASP B 2 46 ? 1.162 2.809 55.540 1.00 31.77 46 ASP B CA 1
ATOM 1503 C C . ASP B 2 46 ? 2.637 2.548 55.853 1.00 26.07 46 ASP B C 1
ATOM 1504 O O . ASP B 2 46 ? 3.447 3.474 55.862 1.00 24.82 46 ASP B O 1
ATOM 1509 N N . GLU B 2 47 ? 2.965 1.281 56.107 1.00 22.45 47 GLU B N 1
ATOM 1510 C CA . GLU B 2 47 ? 4.354 0.829 56.251 1.00 23.86 47 GLU B CA 1
ATOM 1511 C C . GLU B 2 47 ? 5.218 1.252 55.060 1.00 20.64 47 GLU B C 1
ATOM 1512 O O . GLU B 2 47 ? 6.233 1.935 55.227 1.00 19.64 47 GLU B O 1
ATOM 1518 N N . VAL B 2 48 ? 4.806 0.834 53.865 1.00 17.05 48 VAL B N 1
ATOM 1519 C CA . VAL B 2 48 ? 5.525 1.159 52.634 1.00 15.58 48 VAL B CA 1
ATOM 1520 C C . VAL B 2 48 ? 5.755 2.663 52.531 1.00 16.20 48 VAL B C 1
ATOM 1521 O O . VAL B 2 48 ? 6.878 3.102 52.308 1.00 16.42 48 VAL B O 1
ATOM 1525 N N . ARG B 2 49 ? 4.689 3.440 52.710 1.00 18.30 49 ARG B N 1
ATOM 1526 C CA . ARG B 2 49 ? 4.769 4.895 52.636 1.00 20.29 49 ARG B CA 1
ATOM 1527 C C . ARG B 2 49 ? 5.797 5.437 53.622 1.00 20.69 49 ARG B C 1
ATOM 1528 O O . ARG B 2 49 ? 6.689 6.187 53.236 1.00 22.21 49 ARG B O 1
ATOM 1536 N N . ALA B 2 50 ? 5.676 5.040 54.886 1.00 21.14 50 ALA B N 1
ATOM 1537 C CA . ALA B 2 50 ? 6.570 5.523 55.943 1.00 23.24 50 ALA B CA 1
ATOM 1538 C C . ALA B 2 50 ? 8.047 5.288 55.613 1.00 19.53 50 ALA B C 1
ATOM 1539 O O . ALA B 2 50 ? 8.893 6.130 55.910 1.00 19.67 50 ALA B O 1
ATOM 1541 N N . VAL B 2 51 ? 8.342 4.143 55.000 1.00 17.16 51 VAL B N 1
ATOM 1542 C CA . VAL B 2 51 ? 9.704 3.803 54.585 1.00 15.91 51 VAL B CA 1
ATOM 1543 C C . VAL B 2 51 ? 10.177 4.700 53.439 1.00 17.09 51 VAL B C 1
ATOM 1544 O O . VAL B 2 51 ? 11.317 5.167 53.451 1.00 17.22 51 VAL B O 1
ATOM 1548 N N . ARG B 2 52 ? 9.302 4.950 52.465 1.00 17.35 52 ARG B N 1
ATOM 1549 C CA . ARG B 2 52 ? 9.659 5.784 51.313 1.00 18.07 52 ARG B CA 1
ATOM 1550 C C . ARG B 2 52 ? 9.967 7.205 51.782 1.00 17.20 52 ARG B C 1
ATOM 1551 O O . ARG B 2 52 ? 10.918 7.824 51.304 1.00 19.29 52 ARG B O 1
ATOM 1559 N N . GLU B 2 53 ? 9.156 7.718 52.709 1.00 16.02 53 GLU B N 1
ATOM 1560 C CA . GLU B 2 53 ? 9.353 9.070 53.246 1.00 18.75 53 GLU B CA 1
ATOM 1561 C C . GLU B 2 53 ? 10.704 9.154 53.951 1.00 19.34 53 GLU B C 1
ATOM 1562 O O . GLU B 2 53 ? 11.482 10.077 53.707 1.00 20.26 53 GLU B O 1
ATOM 1568 N N . THR B 2 54 ? 10.974 8.179 54.818 1.00 19.96 54 THR B N 1
ATOM 1569 C CA . THR B 2 54 ? 12.247 8.099 55.536 1.00 19.52 54 THR B CA 1
ATOM 1570 C C . THR B 2 54 ? 13.430 8.136 54.567 1.00 17.56 54 THR B C 1
ATOM 1571 O O . THR B 2 54 ? 14.378 8.886 54.770 1.00 17.27 54 THR B O 1
ATOM 1575 N N . MET B 2 55 ? 13.364 7.339 53.506 1.00 15.81 55 MET B N 1
ATOM 1576 C CA . MET B 2 55 ? 14.458 7.286 52.538 1.00 15.72 55 MET B CA 1
ATOM 1577 C C . MET B 2 55 ? 14.553 8.565 51.702 1.00 17.60 55 MET B C 1
ATOM 1578 O O . MET B 2 55 ? 15.649 8.968 51.310 1.00 18.19 55 MET B O 1
ATOM 1583 N N . ALA B 2 56 ? 13.413 9.204 51.445 1.00 18.14 56 ALA B N 1
ATOM 1584 C CA . ALA B 2 56 ? 13.390 10.507 50.774 1.00 17.95 56 ALA B CA 1
ATOM 1585 C C . ALA B 2 56 ? 14.099 11.570 51.612 1.00 19.88 56 ALA B C 1
ATOM 1586 O O . ALA B 2 56 ? 14.781 12.441 51.067 1.00 22.37 56 ALA B O 1
ATOM 1588 N N . VAL B 2 57 ? 13.930 11.496 52.932 1.00 19.18 57 VAL B N 1
ATOM 1589 C CA . VAL B 2 57 ? 14.672 12.353 53.858 1.00 18.63 57 VAL B CA 1
ATOM 1590 C C . VAL B 2 57 ? 16.152 11.976 53.835 1.00 18.25 57 VAL B C 1
ATOM 1591 O O . VAL B 2 57 ? 17.019 12.849 53.772 1.00 18.53 57 VAL B O 1
ATOM 1595 N N . VAL B 2 58 ? 16.426 10.673 53.878 1.00 19.21 58 VAL B N 1
ATOM 1596 C CA . VAL B 2 58 ? 17.800 10.152 53.908 1.00 21.26 58 VAL B CA 1
ATOM 1597 C C . VAL B 2 58 ? 18.628 10.555 52.675 1.00 22.82 58 VAL B C 1
ATOM 1598 O O . VAL B 2 58 ? 19.853 10.671 52.763 1.00 23.84 58 VAL B O 1
ATOM 1602 N N . SER B 2 59 ? 17.962 10.788 51.543 1.00 21.58 59 SER B N 1
ATOM 1603 C CA . SER B 2 59 ? 18.641 11.182 50.300 1.00 20.04 59 SER B CA 1
ATOM 1604 C C . SER B 2 59 ? 19.539 12.418 50.439 1.00 20.77 59 SER B C 1
ATOM 1605 O O . SER B 2 59 ? 20.470 12.597 49.652 1.00 21.47 59 SER B O 1
ATOM 1608 N N . ALA B 2 60 ? 19.265 13.263 51.432 1.00 20.53 60 ALA B N 1
ATOM 1609 C CA . ALA B 2 60 ? 20.120 14.420 51.729 1.00 20.64 60 ALA B CA 1
ATOM 1610 C C . ALA B 2 60 ? 21.586 14.043 51.958 1.00 21.83 60 ALA B C 1
ATOM 1611 O O . ALA B 2 60 ? 22.476 14.859 51.722 1.00 24.94 60 ALA B O 1
ATOM 1613 N N . ALA B 2 61 ? 21.830 12.817 52.418 1.00 21.66 61 ALA B N 1
ATOM 1614 C CA . ALA B 2 61 ? 23.184 12.354 52.724 1.00 24.06 61 ALA B CA 1
ATOM 1615 C C . ALA B 2 61 ? 24.004 11.997 51.482 1.00 26.43 61 ALA B C 1
ATOM 1616 O O . ALA B 2 61 ? 25.225 12.158 51.486 1.00 28.14 61 ALA B O 1
ATOM 1618 N N . THR B 2 62 ? 23.339 11.510 50.433 1.00 27.60 62 THR B N 1
ATOM 1619 C CA . THR B 2 62 ? 24.018 11.079 49.201 1.00 28.14 62 THR B CA 1
ATOM 1620 C C . THR B 2 62 ? 23.989 12.135 48.093 1.00 27.41 62 THR B C 1
ATOM 1621 O O . THR B 2 62 ? 24.317 11.840 46.943 1.00 27.34 62 THR B O 1
ATOM 1625 N N . THR B 2 63 ? 23.622 13.364 48.446 1.00 26.66 63 THR B N 1
ATOM 1626 C CA . THR B 2 63 ? 23.409 14.436 47.471 1.00 25.83 63 THR B CA 1
ATOM 1627 C C . THR B 2 63 ? 24.651 14.665 46.590 1.00 27.27 63 THR B C 1
ATOM 1628 O O . THR B 2 63 ? 25.784 14.457 47.031 1.00 28.72 63 THR B O 1
ATOM 1632 N N . ALA B 2 64 ? 24.426 15.073 45.343 1.00 26.89 64 ALA B N 1
ATOM 1633 C CA . ALA B 2 64 ? 25.518 15.393 44.414 1.00 27.85 64 ALA B CA 1
ATOM 1634 C C . ALA B 2 64 ? 25.004 16.245 43.260 1.00 28.32 64 ALA B C 1
ATOM 1635 O O . ALA B 2 64 ? 23.925 15.990 42.730 1.00 26.23 64 ALA B O 1
ATOM 1637 N N . GLU B 2 65 ? 25.794 17.239 42.862 1.00 29.25 65 GLU B N 1
ATOM 1638 C CA . GLU B 2 65 ? 25.361 18.222 41.873 1.00 31.25 65 GLU B CA 1
ATOM 1639 C C . GLU B 2 65 ? 25.548 17.700 40.444 1.00 27.98 65 GLU B C 1
ATOM 1640 O O . GLU B 2 65 ? 26.654 17.309 40.070 1.00 26.56 65 GLU B O 1
ATOM 1646 N N . PRO B 2 66 ? 24.466 17.695 39.641 1.00 25.37 66 PRO B N 1
ATOM 1647 C CA . PRO B 2 66 ? 24.555 17.248 38.252 1.00 24.41 66 PRO B CA 1
ATOM 1648 C C . PRO B 2 66 ? 25.152 18.320 37.343 1.00 22.92 66 PRO B C 1
ATOM 1649 O O . PRO B 2 66 ? 25.196 19.487 37.729 1.00 22.32 66 PRO B O 1
ATOM 1653 N N . PRO B 2 67 ? 25.606 17.930 36.138 1.00 21.73 67 PRO B N 1
ATOM 1654 C CA . PRO B 2 67 ? 26.147 18.911 35.203 1.00 23.47 67 PRO B CA 1
ATOM 1655 C C . PRO B 2 67 ? 25.028 19.747 34.601 1.00 24.97 67 PRO B C 1
ATOM 1656 O O . PRO B 2 67 ? 23.917 19.245 34.419 1.00 27.18 67 PRO B O 1
ATOM 1660 N N . ALA B 2 68 ? 25.324 21.004 34.288 1.00 23.89 68 ALA B N 1
ATOM 1661 C CA . ALA B 2 68 ? 24.324 21.928 33.755 1.00 24.44 68 ALA B CA 1
ATOM 1662 C C . ALA B 2 68 ? 23.708 21.459 32.431 1.00 25.40 68 ALA B C 1
ATOM 1663 O O . ALA B 2 68 ? 22.571 21.816 32.123 1.00 27.85 68 ALA B O 1
ATOM 1665 N N . HIS B 2 69 ? 24.446 20.664 31.656 1.00 25.11 69 HIS B N 1
ATOM 1666 C CA . HIS B 2 69 ? 23.953 20.197 30.354 1.00 25.82 69 HIS B CA 1
ATOM 1667 C C . HIS B 2 69 ? 22.757 19.249 30.482 1.00 26.39 69 HIS B C 1
ATOM 1668 O O . HIS B 2 69 ? 21.963 19.116 29.551 1.00 26.90 69 HIS B O 1
ATOM 1675 N N . LEU B 2 70 ? 22.635 18.587 31.628 1.00 25.94 70 LEU B N 1
ATOM 1676 C CA . LEU B 2 70 ? 21.545 17.644 31.851 1.00 25.97 70 LEU B CA 1
ATOM 1677 C C . LEU B 2 70 ? 20.210 18.375 31.986 1.00 25.61 70 LEU B C 1
ATOM 1678 O O . LEU B 2 70 ? 19.186 17.901 31.495 1.00 23.50 70 LEU B O 1
ATOM 1683 N N . ARG B 2 71 ? 20.233 19.532 32.645 1.00 26.26 71 ARG B N 1
ATOM 1684 C CA . ARG B 2 71 ? 19.055 20.394 32.751 1.00 26.89 71 ARG B CA 1
ATOM 1685 C C . ARG B 2 71 ? 18.509 20.747 31.367 1.00 25.41 71 ARG B C 1
ATOM 1686 O O . ARG B 2 71 ? 17.307 20.647 31.128 1.00 23.88 71 ARG B O 1
ATOM 1694 N N . THR B 2 72 ? 19.401 21.150 30.465 1.00 25.94 72 THR B N 1
ATOM 1695 C CA . THR B 2 72 ? 19.027 21.524 29.097 1.00 27.83 72 THR B CA 1
ATOM 1696 C C . THR B 2 72 ? 18.259 20.407 28.386 1.00 26.94 72 THR B C 1
ATOM 1697 O O . THR B 2 72 ? 17.194 20.646 27.817 1.00 26.57 72 THR B O 1
ATOM 1701 N N . ALA B 2 73 ? 18.802 19.195 28.428 1.00 26.05 73 ALA B N 1
ATOM 1702 C CA . ALA B 2 73 ? 18.186 18.056 27.747 1.00 26.02 73 ALA B CA 1
ATOM 1703 C C . ALA B 2 73 ? 16.887 17.598 28.421 1.00 24.96 73 ALA B C 1
ATOM 1704 O O . ALA B 2 73 ? 15.962 17.147 27.743 1.00 24.19 73 ALA B O 1
ATOM 1706 N N . ILE B 2 74 ? 16.820 17.717 2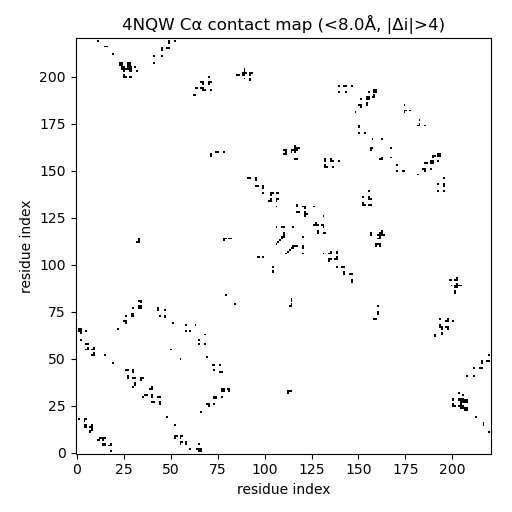9.746 1.00 24.87 74 ILE B N 1
ATOM 1707 C CA . ILE B 2 74 ? 15.628 17.315 30.503 1.00 26.63 74 ILE B CA 1
ATOM 1708 C C . ILE B 2 74 ? 14.439 18.239 30.224 1.00 26.95 74 ILE B C 1
ATOM 1709 O O . ILE B 2 74 ? 13.335 17.766 29.948 1.00 25.22 74 ILE B O 1
ATOM 1714 N N . LEU B 2 75 ? 14.662 19.548 30.299 1.00 28.24 75 LEU B N 1
ATOM 1715 C CA . LEU B 2 75 ? 13.590 20.515 30.046 1.00 30.00 75 LEU B CA 1
ATOM 1716 C C . LEU B 2 75 ? 13.151 20.500 28.583 1.00 30.39 75 LEU B C 1
ATOM 1717 O O . LEU B 2 75 ? 11.995 20.801 28.282 1.00 32.02 75 LEU B O 1
ATOM 1722 N N . ASP B 2 76 ? 14.068 20.144 27.684 1.00 29.20 76 ASP B N 1
ATOM 1723 C CA . ASP B 2 76 ? 13.768 20.091 26.253 1.00 30.55 76 ASP B CA 1
ATOM 1724 C C . ASP B 2 76 ? 12.971 18.849 25.864 1.00 33.71 76 ASP B C 1
ATOM 1725 O O . ASP B 2 76 ? 12.210 18.879 24.896 1.00 34.53 76 ASP B O 1
ATOM 1730 N N . ALA B 2 77 ? 13.144 17.764 26.616 1.00 38.38 77 ALA B N 1
ATOM 1731 C CA . ALA B 2 77 ? 12.465 16.496 26.325 1.00 41.98 77 ALA B CA 1
ATOM 1732 C C . ALA B 2 77 ? 10.942 16.566 26.493 1.00 40.55 77 ALA B C 1
ATOM 1733 O O . ALA B 2 77 ? 10.230 15.655 26.072 1.00 38.92 77 ALA B O 1
ATOM 1735 N N . THR B 2 78 ? 10.451 17.647 27.097 1.00 40.76 78 THR B N 1
ATOM 1736 C CA . THR B 2 78 ? 9.012 17.870 27.261 1.00 43.15 78 THR B CA 1
ATOM 1737 C C . THR B 2 78 ? 8.286 18.196 25.947 1.00 45.42 78 THR B C 1
ATOM 1738 O O . THR B 2 78 ? 7.057 18.122 25.881 1.00 44.64 78 THR B O 1
ATOM 1742 N N . LYS B 2 79 ? 9.045 18.551 24.911 1.00 46.91 79 LYS B N 1
ATOM 1743 C CA . LYS B 2 79 ? 8.482 19.017 23.644 1.00 47.25 79 LYS B CA 1
ATOM 1744 C C . LYS B 2 79 ? 8.619 17.954 22.559 1.00 47.12 79 LYS B C 1
ATOM 1745 O O . LYS B 2 79 ? 9.582 17.184 22.545 1.00 45.42 79 LYS B O 1
#

GO terms:
  GO:0005886 plasma membrane (C, HDA)
  GO:0005515 protein binding (F, IPI)

Secondary structure (DSSP, 8-state):
-HHHHHHHT----THHHHHHHHHHHHHHHHHHHHH--HHHHHHHHHHHHHHHHHHGGG--TTTS-HHHHHHHHHHHHHHHHHHH--HHHHHHHHHHHHHS-HHHHHHHIIIIIT---HHHHHHHTT--HHHHHHHHHHHHHHHHHHH-/--GGGGHHHHHTT-S-HHHHHHHHHHHHHS-HHHHHHHHHHHHHHHHHHHHHGGGG--PPPHHHHHHHHHTT-